Protein AF-A0A6V7L1I5-F1 (afdb_monomer_lite)

Organism: NCBI:txid1563983

Structure (mmCIF, N/CA/C/O backbone):
data_AF-A0A6V7L1I5-F1
#
_entry.id   AF-A0A6V7L1I5-F1
#
loop_
_atom_site.group_PDB
_atom_site.id
_atom_site.type_symbol
_atom_site.label_atom_id
_atom_site.label_alt_id
_atom_site.label_comp_id
_atom_site.label_asym_id
_atom_site.label_entity_id
_atom_site.label_seq_id
_atom_site.pdbx_PDB_ins_code
_atom_site.Cartn_x
_atom_site.Cartn_y
_atom_site.Cartn_z
_atom_site.occupancy
_atom_site.B_iso_or_equiv
_atom_site.auth_seq_id
_atom_site.auth_comp_id
_atom_site.auth_asym_id
_atom_site.auth_atom_id
_atom_site.pdbx_PDB_model_num
ATOM 1 N N . GLY A 1 1 ? 2.325 -17.637 -36.562 1.00 30.50 1 GLY A N 1
ATOM 2 C CA . GLY A 1 1 ? 2.238 -16.167 -36.489 1.00 30.50 1 GLY A CA 1
ATOM 3 C C . GLY A 1 1 ? 2.701 -15.715 -35.124 1.00 30.50 1 GLY A C 1
ATOM 4 O O . GLY A 1 1 ? 2.003 -15.968 -34.154 1.00 30.50 1 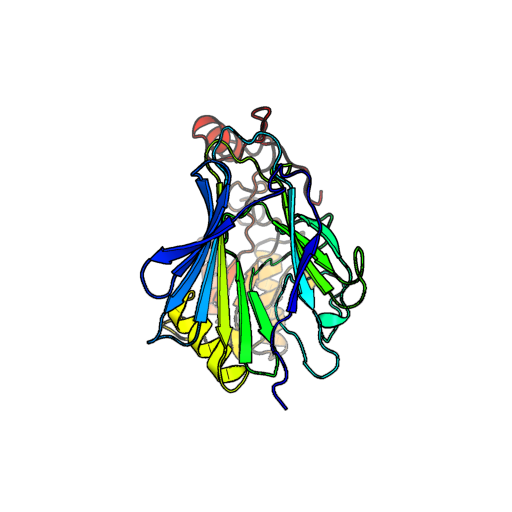GLY A O 1
ATOM 5 N N . HIS A 1 2 ? 3.893 -15.128 -35.021 1.00 31.14 2 HIS A N 1
ATOM 6 C CA . HIS A 1 2 ? 4.434 -14.663 -33.742 1.00 31.14 2 HIS A CA 1
ATOM 7 C C . HIS A 1 2 ? 3.683 -13.405 -33.295 1.00 31.14 2 HIS A C 1
ATOM 9 O O . HIS A 1 2 ? 3.976 -12.301 -33.748 1.00 31.14 2 HIS A O 1
ATOM 15 N N . SER A 1 3 ? 2.681 -13.554 -32.425 1.00 41.91 3 SER A N 1
ATOM 16 C CA . SER A 1 3 ? 2.070 -12.400 -31.770 1.00 41.91 3 SER A CA 1
ATOM 17 C C . SER A 1 3 ? 3.078 -11.836 -30.768 1.00 41.91 3 SER A C 1
ATOM 19 O O . SER A 1 3 ? 3.257 -12.394 -29.689 1.00 41.91 3 SER A O 1
ATOM 21 N N . THR A 1 4 ? 3.755 -10.741 -31.111 1.00 54.97 4 THR A N 1
ATOM 22 C CA . THR A 1 4 ? 4.681 -10.043 -30.208 1.00 54.97 4 THR A CA 1
ATOM 23 C C . THR A 1 4 ? 3.939 -9.629 -28.938 1.00 54.97 4 THR A C 1
ATOM 25 O O . THR A 1 4 ? 3.160 -8.684 -28.992 1.00 54.97 4 THR A O 1
ATOM 28 N N . LEU A 1 5 ? 4.106 -10.337 -27.817 1.00 53.81 5 LEU A N 1
ATOM 29 C CA . LEU A 1 5 ? 3.340 -10.124 -26.574 1.00 53.81 5 LEU A CA 1
ATOM 30 C C . LEU A 1 5 ? 3.492 -8.705 -26.004 1.00 53.81 5 LEU A C 1
ATOM 32 O O . LEU A 1 5 ? 2.549 -8.193 -25.408 1.00 53.81 5 LEU A O 1
ATOM 36 N N . MET A 1 6 ? 4.617 -8.046 -26.283 1.00 61.12 6 MET A N 1
ATOM 37 C CA . MET A 1 6 ? 4.940 -6.713 -25.792 1.00 61.12 6 MET A CA 1
ATOM 38 C C . MET A 1 6 ? 5.403 -5.795 -26.922 1.00 61.12 6 MET A C 1
ATOM 40 O O . MET A 1 6 ? 6.373 -6.091 -27.613 1.00 61.12 6 MET A O 1
ATOM 44 N N . ARG A 1 7 ? 4.754 -4.638 -27.064 1.00 59.94 7 ARG A N 1
ATOM 45 C CA . ARG A 1 7 ? 5.323 -3.505 -27.797 1.00 59.94 7 ARG A CA 1
ATOM 46 C C . ARG A 1 7 ? 5.617 -2.389 -26.812 1.00 59.94 7 ARG A C 1
ATOM 48 O O . ARG A 1 7 ? 4.691 -1.781 -26.276 1.00 59.94 7 ARG A O 1
ATOM 55 N N . LEU A 1 8 ? 6.905 -2.171 -26.578 1.00 57.75 8 LEU A N 1
ATOM 56 C CA . LEU A 1 8 ? 7.403 -1.069 -25.775 1.00 57.75 8 LEU A CA 1
ATOM 57 C C . LEU A 1 8 ? 7.665 0.117 -26.701 1.00 57.75 8 LEU A C 1
ATOM 59 O O . LEU A 1 8 ? 8.455 0.020 -27.638 1.00 57.75 8 LEU A O 1
ATOM 63 N N . TYR A 1 9 ? 6.960 1.217 -26.462 1.00 58.78 9 TYR A N 1
ATOM 64 C CA . TYR A 1 9 ? 7.172 2.472 -27.172 1.00 58.78 9 TYR A CA 1
ATOM 65 C C . TYR A 1 9 ? 7.818 3.482 -26.240 1.00 58.78 9 TYR A C 1
ATOM 67 O O . TYR A 1 9 ? 7.399 3.645 -25.094 1.00 58.78 9 TYR A O 1
ATOM 75 N N . TYR A 1 10 ? 8.784 4.208 -26.787 1.00 56.94 10 TYR A N 1
ATOM 76 C CA . TYR A 1 10 ? 9.405 5.353 -26.145 1.00 56.94 10 TYR A CA 1
ATOM 77 C C . TYR A 1 10 ? 8.892 6.613 -26.827 1.00 56.94 10 TYR A C 1
ATOM 79 O O . TYR A 1 10 ? 8.985 6.740 -28.048 1.00 56.94 10 TYR A O 1
ATOM 87 N N . THR A 1 11 ? 8.342 7.552 -26.063 1.00 47.44 11 THR A N 1
ATOM 88 C CA . THR A 1 11 ? 8.141 8.912 -26.578 1.00 47.44 11 THR A CA 1
ATOM 89 C C . THR A 1 11 ? 9.327 9.746 -26.134 1.00 47.44 11 THR A C 1
ATOM 91 O O . THR A 1 11 ? 9.634 9.722 -24.943 1.00 47.44 11 THR A O 1
ATOM 94 N N . ASN A 1 12 ? 9.970 10.462 -27.066 1.00 46.56 12 ASN A N 1
ATOM 95 C CA . ASN A 1 12 ? 11.056 11.406 -26.785 1.00 46.56 12 ASN A CA 1
ATOM 96 C C . ASN A 1 12 ? 10.694 12.272 -25.576 1.00 46.56 12 ASN A C 1
ATOM 98 O O . ASN A 1 12 ? 9.887 13.194 -25.674 1.00 46.56 12 ASN A O 1
ATOM 102 N N . GLY A 1 13 ? 11.275 11.949 -24.430 1.00 48.31 13 GLY A N 1
ATOM 103 C CA . GLY A 1 13 ? 11.399 12.901 -23.350 1.00 48.31 13 GLY A CA 1
ATOM 104 C C . GLY A 1 13 ? 12.574 13.826 -23.627 1.00 48.31 13 GLY A C 1
ATOM 105 O O . GLY A 1 13 ? 13.353 13.588 -24.551 1.00 48.31 13 GLY A O 1
ATOM 106 N N . SER A 1 14 ? 12.719 14.877 -22.829 1.00 47.25 14 SER A N 1
ATOM 107 C CA . SER A 1 14 ? 13.818 15.851 -22.886 1.00 47.25 14 SER A CA 1
ATOM 108 C C . SER A 1 14 ? 15.159 15.260 -22.430 1.00 47.25 14 SER A C 1
ATOM 110 O O . SER A 1 14 ? 15.933 15.898 -21.727 1.00 47.25 14 SER A O 1
ATOM 112 N N . MET A 1 15 ? 15.430 14.015 -22.806 1.00 46.03 15 MET A N 1
ATOM 113 C CA . MET A 1 15 ? 16.729 13.402 -22.663 1.00 46.03 15 MET A CA 1
ATOM 114 C C . MET A 1 15 ? 17.557 13.652 -23.921 1.00 46.03 15 MET A C 1
ATOM 116 O O . MET A 1 15 ? 17.069 13.408 -25.027 1.00 46.03 15 MET A O 1
ATOM 120 N N . PRO A 1 16 ? 18.834 14.037 -23.789 1.00 45.31 16 PRO A N 1
ATOM 121 C CA . PRO A 1 16 ? 19.744 14.192 -24.916 1.00 45.31 16 PRO A CA 1
ATOM 122 C C . PRO A 1 16 ? 20.226 12.831 -25.459 1.00 45.31 16 PRO A C 1
ATOM 124 O O . PRO A 1 16 ? 21.324 12.734 -25.989 1.00 45.31 16 PRO A O 1
ATOM 127 N N . ILE A 1 17 ? 19.422 11.761 -25.369 1.00 51.16 17 ILE A N 1
ATOM 128 C CA . ILE A 1 17 ? 19.725 10.453 -25.978 1.00 51.16 17 ILE A CA 1
ATOM 129 C C . ILE A 1 17 ? 19.265 10.481 -27.447 1.00 51.16 17 ILE A C 1
ATOM 131 O O . ILE A 1 17 ? 18.486 9.649 -27.907 1.00 51.16 17 ILE A O 1
ATOM 135 N N . ARG A 1 18 ? 19.712 11.481 -28.213 1.00 48.56 18 ARG A N 1
ATOM 136 C CA . ARG A 1 18 ? 19.727 11.370 -29.677 1.00 48.56 18 ARG A CA 1
ATOM 137 C C . ARG A 1 18 ? 21.074 10.764 -30.056 1.00 48.56 18 ARG A C 1
ATOM 139 O O . ARG A 1 18 ? 22.105 11.350 -29.756 1.00 48.56 18 ARG A O 1
ATOM 146 N N . GLY A 1 19 ? 21.054 9.596 -30.701 1.00 54.59 19 GLY A N 1
ATOM 147 C CA . GLY A 1 19 ? 22.270 8.925 -31.184 1.00 54.59 19 GLY A CA 1
ATOM 148 C C . GLY A 1 19 ? 22.878 7.880 -30.243 1.00 54.59 19 GLY A C 1
ATOM 149 O O . GLY A 1 19 ? 24.038 7.524 -30.420 1.00 54.59 19 GLY A O 1
ATOM 150 N N . GLY A 1 20 ? 22.127 7.371 -29.259 1.00 60.66 20 GLY A N 1
ATOM 151 C CA . GLY A 1 20 ? 22.603 6.263 -28.428 1.00 60.66 20 GLY A CA 1
ATOM 152 C C . GLY A 1 20 ? 22.830 4.988 -29.247 1.00 60.66 20 GLY A C 1
ATOM 153 O O . GLY A 1 20 ? 21.986 4.615 -30.063 1.00 60.66 20 GLY A O 1
ATOM 154 N N . SER A 1 21 ? 23.961 4.315 -29.034 1.00 70.38 21 SER A N 1
ATOM 155 C CA . SER A 1 21 ? 24.281 3.056 -29.706 1.00 70.38 21 SER A CA 1
ATOM 156 C C . SER A 1 21 ? 23.742 1.869 -28.907 1.00 70.38 21 SER A C 1
ATOM 158 O O . SER A 1 21 ? 23.883 1.792 -27.683 1.00 70.38 21 SER A O 1
ATOM 160 N N . HIS A 1 22 ? 23.098 0.934 -29.607 1.00 82.00 22 HIS A N 1
ATOM 161 C CA . HIS A 1 22 ? 22.734 -0.361 -29.044 1.00 82.00 22 HIS A CA 1
ATOM 162 C C . HIS A 1 22 ? 23.947 -1.289 -29.117 1.00 82.00 22 HIS A C 1
ATOM 164 O O . HIS A 1 22 ? 24.448 -1.572 -30.207 1.00 82.00 22 HIS A O 1
ATOM 170 N N . VAL A 1 23 ? 24.406 -1.778 -27.968 1.00 86.31 23 VAL A N 1
ATOM 171 C CA . VAL A 1 23 ? 25.580 -2.652 -27.866 1.00 86.31 23 VAL A CA 1
ATOM 172 C C . VAL A 1 23 ? 25.289 -3.853 -26.976 1.00 86.31 23 VAL A C 1
ATOM 174 O O . VAL A 1 23 ? 24.539 -3.767 -26.004 1.00 86.31 23 VAL A O 1
ATOM 177 N N . LYS A 1 24 ? 25.928 -4.984 -27.276 1.00 87.88 24 LYS A N 1
ATOM 178 C CA . LYS A 1 24 ? 25.974 -6.128 -26.364 1.00 87.88 24 LYS A CA 1
ATOM 179 C C . LYS A 1 24 ? 27.058 -5.859 -25.321 1.00 87.88 24 LYS A C 1
ATOM 181 O O . LYS A 1 24 ? 28.240 -5.960 -25.630 1.00 87.88 24 LYS A O 1
ATOM 186 N N . CYS A 1 25 ? 26.659 -5.467 -24.117 1.00 86.69 25 CYS A N 1
ATOM 187 C CA . CYS A 1 25 ? 27.584 -5.026 -23.066 1.00 86.69 25 CYS A CA 1
ATOM 188 C C . CYS A 1 25 ? 28.052 -6.161 -22.142 1.00 86.69 25 CYS A C 1
ATOM 190 O O . CYS A 1 25 ? 29.101 -6.035 -21.520 1.00 86.69 25 CYS A O 1
ATOM 192 N N . ALA A 1 26 ? 27.304 -7.265 -22.061 1.00 88.75 26 ALA A N 1
ATOM 193 C CA . ALA A 1 26 ? 27.671 -8.471 -21.317 1.00 88.75 26 ALA A CA 1
ATOM 194 C C . ALA A 1 26 ? 26.909 -9.698 -21.875 1.00 88.75 26 ALA A C 1
ATOM 196 O O . ALA A 1 26 ? 26.007 -9.535 -22.710 1.00 88.75 26 ALA A O 1
ATOM 197 N N . PRO A 1 27 ? 27.235 -10.939 -21.458 1.00 88.88 27 PRO A N 1
ATOM 198 C CA . PRO A 1 27 ? 26.410 -12.107 -21.764 1.00 88.88 27 PRO A CA 1
ATOM 199 C C . PRO A 1 27 ? 24.941 -11.866 -21.396 1.00 88.88 27 PRO A C 1
ATOM 201 O O . PRO A 1 27 ? 24.637 -11.291 -20.351 1.00 88.88 27 PRO A O 1
ATOM 204 N N . TYR A 1 28 ? 24.044 -12.240 -22.312 1.00 89.44 28 TYR A N 1
ATOM 205 C CA . TYR A 1 28 ? 22.590 -12.051 -22.203 1.00 89.44 28 TYR A CA 1
ATOM 206 C C . TYR A 1 28 ? 22.123 -10.624 -21.860 1.00 89.44 28 TYR A C 1
ATOM 208 O O . TYR A 1 28 ? 21.010 -10.422 -21.378 1.00 89.44 28 TYR A O 1
ATOM 216 N N . THR A 1 29 ? 22.971 -9.622 -22.113 1.00 91.50 29 THR A N 1
ATOM 217 C CA . THR A 1 29 ? 22.712 -8.238 -21.718 1.00 91.50 29 THR A CA 1
ATOM 218 C C . THR A 1 29 ? 22.925 -7.286 -22.887 1.00 91.50 29 THR A C 1
ATOM 220 O O . THR A 1 29 ? 24.008 -7.220 -23.479 1.00 91.50 29 THR A O 1
ATOM 223 N N . SER A 1 30 ? 21.890 -6.506 -23.179 1.00 88.81 30 SER A N 1
ATOM 224 C CA . SER A 1 30 ? 21.914 -5.426 -24.161 1.00 88.81 30 SER A CA 1
ATOM 225 C C . SER A 1 30 ? 21.900 -4.077 -23.459 1.00 88.81 30 SER A C 1
ATOM 227 O O . SER A 1 30 ? 21.118 -3.860 -22.535 1.00 88.81 30 SER A O 1
ATOM 229 N N . CYS A 1 31 ? 22.733 -3.150 -23.918 1.00 86.62 31 CYS A N 1
ATOM 230 C CA . CYS A 1 31 ? 22.801 -1.797 -23.390 1.00 86.62 31 CYS A CA 1
ATOM 231 C C . CYS A 1 31 ? 22.486 -0.761 -24.469 1.00 86.62 31 CYS A C 1
ATOM 233 O O . CYS A 1 31 ? 22.877 -0.910 -25.627 1.00 86.62 31 CYS A O 1
ATOM 235 N N . ILE A 1 32 ? 21.821 0.319 -24.063 1.00 84.75 32 ILE A N 1
ATOM 236 C CA . ILE A 1 32 ? 21.734 1.557 -24.842 1.00 84.75 32 ILE A CA 1
ATOM 237 C C . ILE A 1 32 ? 22.674 2.557 -24.181 1.00 84.75 32 ILE A C 1
ATOM 239 O O . ILE A 1 32 ? 22.477 2.921 -23.016 1.00 84.75 32 ILE A O 1
ATOM 243 N N . VAL A 1 33 ? 23.702 2.962 -24.924 1.00 78.88 33 VAL A N 1
ATOM 244 C CA . VAL A 1 33 ? 24.832 3.740 -24.406 1.00 78.88 33 VAL A CA 1
ATOM 245 C C . VAL A 1 33 ? 24.891 5.099 -25.084 1.00 78.88 33 VAL A C 1
ATOM 247 O O . VAL A 1 33 ? 24.668 5.225 -26.286 1.00 78.88 33 VAL A O 1
ATOM 250 N N . THR A 1 34 ? 25.190 6.145 -24.322 1.00 75.06 34 THR A N 1
ATOM 251 C CA . THR A 1 34 ? 25.495 7.482 -24.855 1.00 75.06 34 THR A CA 1
ATOM 252 C C . THR A 1 34 ? 26.608 8.080 -24.006 1.00 75.06 34 THR A C 1
ATOM 254 O O . THR A 1 34 ? 26.567 7.956 -22.788 1.00 75.06 34 THR A O 1
ATOM 257 N N . ASN A 1 35 ? 27.637 8.663 -24.630 1.00 70.69 35 ASN A N 1
ATOM 258 C CA . ASN A 1 35 ? 28.799 9.240 -23.934 1.00 70.69 35 ASN A CA 1
ATOM 259 C C . ASN A 1 35 ? 29.420 8.305 -22.869 1.00 70.69 35 ASN A C 1
ATOM 261 O O . ASN A 1 35 ? 29.723 8.738 -21.763 1.00 70.69 35 ASN A O 1
ATOM 265 N N . HIS A 1 36 ? 29.570 7.011 -23.187 1.00 70.69 36 HIS A N 1
ATOM 266 C CA . HIS A 1 36 ? 30.073 5.961 -22.279 1.00 70.69 36 HIS A CA 1
ATOM 267 C C . HIS A 1 36 ? 29.207 5.661 -21.039 1.00 70.69 36 HIS A C 1
ATOM 269 O O . HIS A 1 36 ? 29.630 4.913 -20.160 1.00 70.69 36 HIS A O 1
ATOM 275 N N . ILE A 1 37 ? 27.976 6.177 -20.978 1.00 73.38 37 ILE A N 1
ATOM 276 C CA . ILE A 1 37 ? 27.021 5.912 -19.899 1.00 73.38 37 ILE A CA 1
ATOM 277 C C . ILE A 1 37 ? 25.969 4.912 -20.386 1.00 73.38 37 ILE A C 1
ATOM 279 O O . ILE A 1 37 ? 25.277 5.138 -21.383 1.00 73.38 37 ILE A O 1
ATOM 283 N N . ASN A 1 38 ? 25.816 3.805 -19.653 1.00 78.31 38 ASN A N 1
ATOM 284 C CA . ASN A 1 38 ? 24.780 2.801 -19.898 1.00 78.31 38 ASN A CA 1
ATOM 285 C C . ASN A 1 38 ? 23.433 3.300 -19.360 1.00 78.31 38 ASN A C 1
ATOM 287 O O . ASN A 1 38 ? 23.042 2.974 -18.240 1.00 78.31 38 ASN A O 1
ATOM 291 N N . HIS A 1 39 ? 22.717 4.091 -20.155 1.00 80.81 39 HIS A N 1
ATOM 292 C CA . HIS A 1 39 ? 21.419 4.647 -19.765 1.00 80.81 39 HIS A CA 1
ATOM 293 C C . HIS A 1 39 ? 20.333 3.587 -19.626 1.00 80.81 39 HIS A C 1
ATOM 295 O O . HIS A 1 39 ? 19.401 3.746 -18.840 1.00 80.81 39 HIS A O 1
ATOM 301 N N . THR A 1 40 ? 20.422 2.520 -20.417 1.00 87.06 40 THR A N 1
ATOM 302 C CA . THR A 1 40 ? 19.487 1.394 -20.359 1.00 87.06 40 THR A CA 1
ATOM 303 C C . THR A 1 40 ? 20.264 0.104 -20.397 1.00 87.06 40 THR A C 1
ATOM 305 O O . THR A 1 40 ? 21.109 -0.065 -21.271 1.00 87.06 40 THR A O 1
ATOM 308 N N . VAL A 1 41 ? 19.951 -0.797 -19.479 1.00 89.94 41 VAL A N 1
ATOM 309 C CA . VAL A 1 41 ? 20.503 -2.146 -19.416 1.00 89.94 41 VAL A CA 1
ATOM 310 C C . VAL A 1 41 ? 19.327 -3.110 -19.438 1.00 89.94 41 VAL A C 1
ATOM 312 O O . VAL A 1 41 ? 18.468 -3.049 -18.566 1.00 89.94 41 VAL A O 1
ATOM 315 N N . ILE A 1 42 ? 19.261 -3.965 -20.451 1.00 91.31 42 ILE A N 1
ATOM 316 C CA . ILE A 1 42 ? 18.265 -5.027 -20.572 1.00 91.31 42 ILE A CA 1
ATOM 317 C C . ILE A 1 42 ? 19.003 -6.337 -20.360 1.00 91.31 42 ILE A C 1
ATOM 319 O O . ILE A 1 42 ? 19.870 -6.689 -21.156 1.00 91.31 42 ILE A O 1
ATOM 323 N N . HIS A 1 43 ? 18.660 -7.039 -19.291 1.00 92.56 43 HIS A N 1
ATOM 324 C CA . HIS A 1 43 ? 19.215 -8.339 -18.961 1.00 92.56 43 HIS A CA 1
ATOM 325 C C . HIS A 1 43 ? 18.147 -9.415 -19.133 1.00 92.56 43 HIS A C 1
ATOM 327 O O . HIS A 1 43 ? 17.029 -9.278 -18.628 1.00 92.56 43 HIS A O 1
ATOM 333 N N . VAL A 1 44 ? 18.504 -10.477 -19.847 1.00 90.31 44 VAL A N 1
ATOM 334 C CA . VAL A 1 44 ? 17.693 -11.682 -20.007 1.00 90.31 44 VAL A CA 1
ATOM 335 C C . VAL A 1 44 ? 18.394 -12.794 -19.244 1.00 90.31 44 VAL A C 1
ATOM 337 O O . VAL A 1 44 ? 19.536 -13.116 -19.549 1.00 90.31 44 VAL A O 1
ATOM 340 N N . ASP A 1 45 ? 17.732 -13.374 -18.255 1.00 84.06 45 ASP A N 1
ATOM 341 C CA . ASP A 1 45 ? 18.271 -14.540 -17.562 1.00 84.06 45 ASP A CA 1
ATOM 342 C C . ASP A 1 45 ? 17.787 -15.800 -18.302 1.00 84.06 45 ASP A C 1
ATOM 344 O O . ASP A 1 45 ? 16.578 -16.015 -18.379 1.00 84.06 45 ASP A O 1
ATOM 348 N N . PRO A 1 46 ? 18.678 -16.618 -18.895 1.00 83.12 46 PRO A N 1
ATOM 349 C CA . PRO A 1 46 ? 18.267 -17.786 -19.675 1.00 83.12 46 PRO A CA 1
ATOM 350 C C . PRO A 1 46 ? 17.614 -18.886 -18.826 1.00 83.12 46 PRO A C 1
ATOM 352 O O . PRO A 1 46 ? 16.963 -19.765 -19.384 1.00 83.12 46 PRO A O 1
ATOM 355 N N . GLU A 1 47 ? 17.778 -18.855 -17.502 1.00 85.50 47 GLU A N 1
ATOM 356 C CA . GLU A 1 47 ? 17.195 -19.835 -16.580 1.00 85.50 47 GLU A CA 1
ATOM 357 C C . GLU A 1 47 ? 15.896 -19.336 -15.938 1.00 85.50 47 GLU A C 1
ATOM 359 O O . GLU A 1 47 ? 15.290 -20.039 -15.123 1.00 85.50 47 GLU A O 1
ATOM 364 N N . ARG A 1 48 ? 15.456 -18.113 -16.263 1.00 84.81 48 ARG A N 1
ATOM 365 C CA . ARG A 1 48 ? 14.279 -17.500 -15.642 1.00 84.81 48 ARG A CA 1
ATOM 366 C C . ARG A 1 48 ? 13.323 -16.923 -16.674 1.00 84.81 48 ARG A C 1
ATOM 368 O O . ARG A 1 48 ? 13.705 -16.343 -17.679 1.00 84.81 48 ARG A O 1
ATOM 375 N N . GLU A 1 49 ? 12.041 -16.993 -16.346 1.00 89.50 49 GLU A N 1
ATOM 376 C CA . GLU A 1 49 ? 10.940 -16.556 -17.212 1.00 89.50 49 GLU A CA 1
ATOM 377 C C . GLU A 1 49 ? 10.683 -15.035 -17.143 1.00 89.50 49 GLU A C 1
ATOM 379 O O . GLU A 1 49 ? 9.537 -14.580 -17.202 1.00 89.50 49 GLU A O 1
ATOM 384 N N . TYR A 1 50 ? 11.727 -14.218 -16.953 1.00 92.56 50 TYR A N 1
ATOM 385 C CA . TYR A 1 50 ? 11.606 -12.759 -16.929 1.00 92.56 50 TYR A CA 1
ATOM 386 C C . TYR A 1 50 ? 12.836 -12.038 -17.476 1.00 92.56 50 TYR A C 1
ATOM 388 O O . TYR A 1 50 ? 13.955 -12.547 -17.471 1.00 92.56 50 TYR A O 1
ATOM 396 N N . ILE A 1 51 ? 12.612 -10.795 -17.894 1.00 93.38 51 ILE A N 1
ATOM 397 C CA . ILE A 1 51 ? 13.658 -9.840 -18.249 1.00 93.38 51 ILE A CA 1
ATOM 398 C C . ILE A 1 51 ? 13.695 -8.707 -17.227 1.00 93.38 51 ILE A C 1
ATOM 400 O O . ILE A 1 51 ? 12.655 -8.285 -16.711 1.00 93.38 51 ILE A O 1
ATOM 404 N N . THR A 1 52 ? 14.888 -8.178 -16.974 1.00 94.25 52 THR A N 1
ATOM 405 C CA . THR A 1 52 ? 15.064 -6.941 -16.210 1.00 94.25 52 THR A CA 1
ATOM 406 C C . THR A 1 52 ? 15.461 -5.826 -17.160 1.00 94.25 52 THR A C 1
ATOM 408 O O . THR A 1 52 ? 16.426 -5.963 -17.909 1.00 94.25 52 THR A O 1
ATOM 411 N N . MET A 1 53 ? 14.749 -4.705 -17.114 1.00 92.56 53 MET A N 1
ATOM 412 C CA . MET A 1 53 ? 15.157 -3.472 -17.780 1.00 92.56 53 MET A CA 1
ATOM 413 C C . MET A 1 53 ? 15.471 -2.423 -16.722 1.00 92.56 53 MET A C 1
ATOM 415 O O . MET A 1 53 ? 14.586 -1.985 -15.997 1.00 92.56 53 MET A O 1
ATOM 419 N N . THR A 1 54 ? 16.719 -1.985 -16.667 1.00 92.94 54 THR A N 1
ATOM 420 C CA . THR A 1 54 ? 17.190 -0.969 -15.732 1.00 92.94 54 THR A CA 1
ATOM 421 C C . THR A 1 54 ? 17.512 0.313 -16.482 1.00 92.94 54 THR A C 1
ATOM 423 O O . THR A 1 54 ? 18.258 0.312 -17.462 1.00 92.94 54 THR A O 1
ATOM 426 N N . ARG A 1 55 ? 16.953 1.422 -16.010 1.00 89.94 55 ARG A N 1
ATOM 427 C CA . ARG A 1 55 ? 17.238 2.780 -16.459 1.00 89.94 55 ARG A CA 1
ATOM 428 C C . ARG A 1 55 ? 18.156 3.453 -15.453 1.00 89.94 55 ARG A C 1
ATOM 430 O O . ARG A 1 55 ? 17.817 3.499 -14.273 1.00 89.94 55 ARG A O 1
ATOM 437 N N . LYS A 1 56 ? 19.283 3.988 -15.920 1.00 89.06 56 LYS A N 1
ATOM 438 C CA . LYS A 1 56 ? 20.273 4.662 -15.072 1.00 89.06 56 LYS A CA 1
ATOM 439 C C . LYS A 1 56 ? 20.381 6.136 -15.420 1.00 89.06 56 LYS A C 1
ATOM 441 O O . LYS A 1 56 ? 20.606 6.507 -16.577 1.00 89.06 56 LYS A O 1
ATOM 446 N N . PHE A 1 57 ? 20.272 6.962 -14.389 1.00 86.44 57 PHE A N 1
ATOM 447 C CA . PHE A 1 57 ? 20.329 8.408 -14.491 1.00 86.44 57 PHE A CA 1
ATOM 448 C C . PHE A 1 57 ? 21.339 8.987 -13.503 1.00 86.44 57 PHE A C 1
ATOM 450 O O . PHE A 1 57 ? 20.990 9.223 -12.345 1.00 86.44 57 PHE A O 1
ATOM 457 N N . PRO A 1 58 ? 22.574 9.240 -13.963 1.00 84.06 58 PRO A N 1
ATOM 458 C CA . PRO A 1 58 ? 23.549 10.024 -13.224 1.00 84.06 58 PRO A CA 1
ATOM 459 C C . PRO A 1 58 ? 22.982 11.322 -12.643 1.00 84.06 58 PRO A C 1
ATOM 461 O O . PRO A 1 58 ? 22.191 12.010 -13.295 1.00 84.06 58 PRO A O 1
ATOM 464 N N . ALA A 1 59 ? 23.456 11.692 -11.457 1.00 82.94 59 ALA A N 1
ATOM 465 C CA . ALA A 1 59 ? 23.072 12.895 -10.725 1.00 82.94 59 ALA A CA 1
ATOM 466 C C . ALA A 1 59 ? 23.217 14.179 -11.553 1.00 82.94 59 ALA A C 1
ATOM 468 O O . ALA A 1 59 ? 22.406 15.087 -11.420 1.00 82.94 59 ALA A O 1
ATOM 469 N N . VAL A 1 60 ? 24.209 14.225 -12.448 1.00 77.81 60 VAL A N 1
ATOM 470 C CA . VAL A 1 60 ? 24.480 15.364 -13.342 1.00 77.81 60 VAL A CA 1
ATOM 471 C C . VAL A 1 60 ? 23.336 15.667 -14.321 1.00 77.81 60 VAL A C 1
ATOM 473 O O . VAL A 1 60 ? 23.281 16.758 -14.888 1.00 77.81 60 VAL A O 1
ATOM 476 N N . MET A 1 61 ? 22.410 14.727 -14.540 1.00 74.75 61 MET A N 1
ATOM 477 C CA . MET A 1 61 ? 21.209 14.966 -15.338 1.00 74.75 61 MET A CA 1
ATOM 478 C C . MET A 1 61 ? 20.107 15.584 -14.474 1.00 74.75 61 MET A C 1
ATOM 480 O O . MET A 1 61 ? 19.274 14.887 -13.892 1.00 74.75 61 MET A O 1
ATOM 484 N N . ASN A 1 62 ? 20.092 16.917 -14.443 1.00 66.31 62 ASN A N 1
ATOM 485 C CA . ASN A 1 62 ? 19.139 17.711 -13.659 1.00 66.31 62 ASN A CA 1
ATOM 486 C C . ASN A 1 62 ? 17.697 17.663 -14.195 1.00 66.31 62 ASN A C 1
ATOM 488 O O . ASN A 1 62 ? 16.763 17.948 -13.453 1.00 66.31 62 ASN A O 1
ATOM 492 N N . GLN A 1 63 ? 17.494 17.301 -15.465 1.00 70.50 63 GLN A N 1
ATOM 493 C CA . GLN A 1 63 ? 16.168 17.117 -16.056 1.00 70.50 63 GLN A CA 1
ATOM 494 C C . GLN A 1 63 ? 16.065 15.721 -16.656 1.00 70.50 63 GLN A C 1
ATOM 496 O O . GLN A 1 63 ? 16.705 15.406 -17.659 1.00 70.50 63 GLN A O 1
ATOM 501 N N . ILE A 1 64 ? 15.243 14.880 -16.035 1.00 78.12 64 ILE A N 1
ATOM 502 C CA . ILE A 1 64 ? 14.947 13.537 -16.520 1.00 78.12 64 ILE A CA 1
ATOM 503 C C . ILE A 1 64 ? 13.445 13.445 -16.655 1.00 78.12 64 ILE A C 1
ATOM 505 O O . ILE A 1 64 ? 12.727 13.539 -15.667 1.00 78.12 64 ILE A O 1
ATOM 509 N N . LYS A 1 65 ? 12.993 13.236 -17.886 1.00 84.94 65 LYS A N 1
ATOM 510 C CA . LYS A 1 65 ? 11.626 12.837 -18.173 1.00 84.94 65 LYS A CA 1
ATOM 511 C C . LYS A 1 65 ? 11.687 11.721 -19.189 1.00 84.94 65 LYS A C 1
ATOM 513 O O . LYS A 1 65 ? 12.080 11.964 -20.323 1.00 84.94 65 LYS A O 1
ATOM 518 N N . ILE A 1 66 ? 11.341 10.505 -18.795 1.00 86.81 66 ILE A N 1
ATOM 519 C CA . ILE A 1 66 ? 11.225 9.366 -19.715 1.00 86.81 66 ILE A CA 1
ATOM 520 C C . ILE A 1 66 ? 9.824 8.817 -19.640 1.00 86.81 66 ILE A C 1
ATOM 522 O O . ILE A 1 66 ? 9.187 8.875 -18.596 1.00 86.81 66 ILE A O 1
ATOM 526 N N . ARG A 1 67 ? 9.354 8.281 -20.762 1.00 90.62 67 ARG A N 1
ATOM 527 C CA . ARG A 1 67 ? 8.082 7.592 -20.844 1.00 90.62 67 ARG A CA 1
ATOM 528 C C . ARG A 1 67 ? 8.271 6.216 -21.472 1.00 90.62 67 ARG A C 1
ATOM 530 O O . ARG A 1 67 ? 8.663 6.122 -22.636 1.00 90.62 67 ARG A O 1
ATOM 537 N N . ASP A 1 68 ? 7.927 5.190 -20.705 1.00 91.31 68 ASP A N 1
ATOM 538 C CA . ASP A 1 68 ? 7.922 3.787 -21.109 1.00 91.31 68 ASP A CA 1
ATOM 539 C C . ASP A 1 68 ? 6.472 3.322 -21.280 1.00 91.31 68 ASP A C 1
ATOM 541 O O . ASP A 1 68 ? 5.735 3.230 -20.301 1.00 91.31 68 ASP A O 1
ATOM 545 N N . CYS A 1 69 ? 6.040 3.075 -22.522 1.00 92.56 69 CYS A N 1
ATOM 546 C CA . CYS A 1 69 ? 4.647 2.757 -22.847 1.00 92.56 69 CYS A CA 1
ATOM 547 C C . CYS A 1 69 ? 4.451 1.316 -23.317 1.00 92.56 69 CYS A C 1
ATOM 549 O O . CYS A 1 69 ? 5.085 0.874 -24.274 1.00 92.56 69 CYS A O 1
ATOM 551 N N . PHE A 1 70 ? 3.470 0.639 -22.730 1.00 92.62 70 PHE A N 1
ATOM 552 C CA . PHE A 1 70 ? 3.043 -0.719 -23.039 1.00 92.62 70 PHE A CA 1
ATOM 553 C C . PHE A 1 70 ? 1.669 -0.696 -23.708 1.00 92.62 70 PHE A C 1
ATOM 555 O O . PHE A 1 70 ? 0.728 -0.074 -23.212 1.00 92.62 70 PHE A O 1
ATOM 562 N N . GLU A 1 71 ? 1.551 -1.367 -24.852 1.00 92.50 71 GLU A N 1
ATOM 563 C CA . GLU A 1 71 ? 0.286 -1.474 -25.585 1.00 92.50 71 GLU A CA 1
ATOM 564 C C . GLU A 1 71 ? -0.741 -2.330 -24.823 1.00 92.50 71 GLU A C 1
ATOM 566 O O . GLU A 1 71 ? -0.516 -3.507 -24.527 1.00 92.50 71 GLU A O 1
ATOM 571 N N . LEU A 1 72 ? -1.916 -1.757 -24.571 1.00 91.19 72 LEU A N 1
ATOM 572 C CA . LEU A 1 72 ? -3.068 -2.424 -23.976 1.00 91.19 72 LEU A CA 1
ATOM 573 C C . LEU A 1 72 ? -3.834 -3.191 -25.056 1.00 91.19 72 LEU A C 1
ATOM 575 O O . LEU A 1 72 ? -4.878 -2.759 -25.548 1.00 91.19 72 LEU A O 1
ATOM 579 N N . LYS A 1 73 ? -3.294 -4.349 -25.442 1.00 84.38 73 LYS A N 1
ATOM 580 C CA . LYS A 1 73 ? -3.868 -5.176 -26.509 1.00 84.38 73 LYS A CA 1
ATOM 581 C C . LYS A 1 73 ? -5.343 -5.518 -26.287 1.00 84.38 73 LYS A C 1
ATOM 583 O O . LYS A 1 73 ? -5.767 -5.860 -25.181 1.00 84.38 73 LYS A O 1
ATOM 588 N N . TYR A 1 74 ? -6.113 -5.501 -27.376 1.00 73.50 74 TYR A N 1
ATOM 589 C CA . TYR A 1 74 ? -7.555 -5.755 -27.352 1.00 73.50 74 TYR A CA 1
ATOM 590 C C . TYR A 1 74 ? -7.904 -7.159 -26.833 1.00 73.50 74 TYR A C 1
ATOM 592 O O . TYR A 1 74 ? -8.806 -7.311 -26.010 1.00 73.50 74 TYR A O 1
ATOM 600 N N . ASP A 1 75 ? -7.133 -8.158 -27.251 1.00 86.94 75 ASP A N 1
ATOM 601 C CA . ASP A 1 75 ? -7.319 -9.588 -26.986 1.00 86.94 75 ASP A CA 1
ATOM 602 C C . ASP A 1 75 ? -6.669 -10.074 -25.674 1.00 86.94 75 ASP A C 1
ATOM 604 O O . ASP A 1 75 ? -6.604 -11.274 -25.405 1.00 86.94 75 ASP A O 1
ATOM 608 N N . THR A 1 76 ? -6.211 -9.144 -24.832 1.00 89.88 76 THR A N 1
ATOM 609 C CA . THR A 1 76 ? -5.627 -9.420 -23.517 1.00 89.88 76 THR A CA 1
ATOM 610 C C . THR A 1 76 ? -6.405 -8.663 -22.437 1.00 89.88 76 THR A C 1
ATOM 612 O O . THR A 1 76 ? -6.749 -7.490 -22.610 1.00 89.88 76 THR A O 1
ATOM 615 N N . GLN A 1 77 ? -6.703 -9.309 -21.308 1.00 93.31 77 GLN A N 1
ATOM 616 C CA . GLN A 1 77 ? -7.219 -8.618 -20.120 1.00 93.31 77 GLN A CA 1
ATOM 617 C C . GLN A 1 77 ? -6.058 -8.201 -19.225 1.00 93.31 77 GLN A C 1
ATOM 619 O O . GLN A 1 77 ? -5.057 -8.909 -19.156 1.00 93.31 77 GLN A O 1
ATOM 624 N N . TRP A 1 78 ? -6.200 -7.053 -18.568 1.00 94.38 78 TRP A N 1
ATOM 625 C CA . TRP A 1 78 ? -5.200 -6.499 -17.659 1.00 94.38 78 TRP A CA 1
ATOM 626 C C . TRP A 1 78 ? -5.782 -6.402 -16.246 1.00 94.38 78 TRP A C 1
ATOM 628 O O . TRP A 1 78 ? -6.969 -6.094 -16.085 1.00 94.38 78 TRP A O 1
ATOM 638 N N . MET A 1 79 ? -4.937 -6.649 -15.248 1.00 93.62 79 MET A N 1
ATOM 639 C CA . MET A 1 79 ? -5.224 -6.608 -13.812 1.00 93.62 79 MET A CA 1
ATOM 640 C C . MET A 1 79 ? -4.050 -5.963 -13.058 1.00 93.62 79 MET A C 1
ATOM 642 O O . MET A 1 79 ? -2.942 -5.897 -13.590 1.00 93.62 79 MET A O 1
ATOM 646 N N . GLY A 1 80 ? -4.285 -5.487 -11.833 1.00 93.06 80 GLY A N 1
ATOM 647 C CA . GLY A 1 80 ? -3.291 -4.757 -11.036 1.00 93.06 80 GLY A CA 1
ATOM 648 C C . GLY A 1 80 ? -3.439 -3.238 -11.140 1.00 93.06 80 GLY A C 1
ATOM 649 O O . GLY A 1 80 ? -4.549 -2.732 -11.317 1.00 93.06 80 GLY A O 1
ATOM 650 N N . GLY A 1 81 ? -2.325 -2.519 -11.034 1.00 92.75 81 GLY A N 1
ATOM 651 C CA . GLY A 1 81 ? -2.317 -1.061 -10.953 1.00 92.75 81 GLY A CA 1
ATOM 652 C C . GLY A 1 81 ? -2.843 -0.521 -9.615 1.00 92.75 81 GLY A C 1
ATOM 653 O O . GLY A 1 81 ? -2.981 -1.275 -8.647 1.00 92.75 81 GLY A O 1
ATOM 654 N N . PRO A 1 82 ? -3.117 0.793 -9.536 1.00 93.25 82 PRO A N 1
ATOM 655 C CA . PRO A 1 82 ? -3.526 1.426 -8.299 1.00 93.25 82 PRO A CA 1
ATOM 656 C C . PRO A 1 82 ? -5.019 1.199 -8.070 1.00 93.25 82 PRO A C 1
ATOM 658 O O . PRO A 1 82 ? -5.817 1.172 -9.013 1.00 93.25 82 PRO A O 1
ATOM 661 N N . ALA A 1 83 ? -5.402 1.083 -6.806 1.00 91.12 83 ALA A N 1
ATOM 662 C CA . ALA A 1 83 ? -6.795 1.061 -6.410 1.00 91.12 83 ALA A CA 1
ATOM 663 C C . ALA A 1 83 ? -7.331 2.496 -6.367 1.00 91.12 83 ALA A C 1
ATOM 665 O O . ALA A 1 83 ? -6.793 3.355 -5.662 1.00 91.12 83 ALA A O 1
ATOM 666 N N . THR A 1 84 ? -8.388 2.746 -7.137 1.00 89.25 84 THR A N 1
ATOM 667 C CA . THR A 1 84 ? -8.989 4.073 -7.320 1.00 89.25 84 THR A CA 1
ATOM 668 C C . THR A 1 84 ? -10.386 4.149 -6.708 1.00 89.25 84 THR A C 1
ATOM 670 O O . THR A 1 84 ? -11.065 3.131 -6.578 1.00 89.25 84 THR A O 1
ATOM 673 N N . ARG A 1 85 ? -10.854 5.358 -6.361 1.00 87.44 85 ARG A N 1
ATOM 674 C CA . ARG A 1 85 ? -12.231 5.572 -5.860 1.00 87.44 85 ARG A CA 1
ATOM 675 C C . ARG A 1 85 ? -13.301 5.044 -6.820 1.00 87.44 85 ARG A C 1
ATOM 677 O O . ARG A 1 85 ? -14.287 4.463 -6.376 1.00 87.44 85 ARG A O 1
ATOM 684 N N . HIS A 1 86 ? -13.105 5.238 -8.123 1.00 88.06 86 HIS A N 1
ATOM 685 C CA . HIS A 1 86 ? -13.994 4.740 -9.173 1.00 88.06 86 HIS A CA 1
ATOM 686 C C . HIS A 1 86 ? -13.244 3.741 -10.051 1.00 88.06 86 HIS A C 1
ATOM 688 O O . HIS A 1 86 ? -12.777 4.067 -11.142 1.00 88.06 86 HIS A O 1
ATOM 694 N N . GLN A 1 87 ? -13.114 2.513 -9.547 1.00 88.69 87 GLN A N 1
ATOM 695 C CA . GLN A 1 87 ? -12.371 1.467 -10.236 1.00 88.69 87 GLN A CA 1
ATOM 696 C C . GLN A 1 87 ? -13.102 0.992 -11.498 1.00 88.69 87 GLN A C 1
ATOM 698 O O . GLN A 1 87 ? -14.220 0.480 -11.434 1.00 88.69 87 GLN A O 1
ATOM 703 N N . VAL A 1 88 ? -12.434 1.101 -12.647 1.00 90.62 88 VAL A N 1
ATOM 704 C CA . VAL A 1 88 ? -12.937 0.599 -13.931 1.00 90.62 88 VAL A CA 1
ATOM 705 C C . VAL A 1 88 ? -12.377 -0.797 -14.203 1.00 90.62 88 VAL A C 1
ATOM 707 O O . VAL A 1 88 ? -11.168 -1.024 -14.116 1.00 90.62 88 VAL A O 1
ATOM 710 N N . TRP A 1 89 ? -13.255 -1.728 -14.585 1.00 88.81 89 TRP A N 1
ATOM 711 C CA . TRP A 1 89 ? -12.887 -3.095 -14.956 1.00 88.81 89 TRP A CA 1
ATOM 712 C C . TRP A 1 89 ? -13.297 -3.429 -16.402 1.00 88.81 89 TRP A C 1
ATOM 714 O O . TRP A 1 89 ? -14.403 -3.086 -16.833 1.00 88.81 89 TRP A O 1
ATOM 724 N N . PRO A 1 90 ? -12.440 -4.122 -17.181 1.00 89.81 90 PRO A N 1
ATOM 725 C CA . PRO A 1 90 ? -11.030 -4.431 -16.900 1.00 89.81 90 PRO A CA 1
ATOM 726 C C . PRO A 1 90 ? -10.158 -3.163 -16.859 1.00 89.81 90 PRO A C 1
ATOM 728 O O . PRO A 1 90 ? -10.469 -2.189 -17.547 1.00 89.81 90 PRO A O 1
ATOM 731 N N . ILE A 1 91 ? -9.033 -3.192 -16.129 1.00 93.00 91 ILE A N 1
ATOM 732 C CA . ILE A 1 91 ? -8.224 -1.978 -15.875 1.00 93.00 91 ILE A CA 1
ATOM 733 C C . ILE A 1 91 ? -7.650 -1.352 -17.147 1.00 93.00 91 ILE A C 1
ATOM 735 O O . ILE A 1 91 ? -7.277 -0.187 -17.142 1.00 93.00 91 ILE A O 1
ATOM 739 N N . LYS A 1 92 ? -7.595 -2.092 -18.264 1.00 92.31 92 LYS A N 1
ATOM 740 C CA . LYS A 1 92 ? -7.186 -1.548 -19.569 1.00 92.31 92 LYS A CA 1
ATOM 741 C C . LYS A 1 92 ? -8.090 -0.414 -20.070 1.00 92.31 92 LYS A C 1
ATOM 743 O O . LYS A 1 92 ? -7.709 0.295 -20.992 1.00 92.31 92 LYS A O 1
ATOM 748 N N . LYS A 1 93 ? -9.288 -0.261 -19.495 1.00 92.94 93 LYS A N 1
ATOM 749 C CA . LYS A 1 93 ? -10.217 0.844 -19.771 1.00 92.94 93 LYS A CA 1
ATOM 750 C C . LYS A 1 93 ? -9.997 2.057 -18.863 1.00 92.94 93 LYS A C 1
ATOM 752 O O . LYS A 1 93 ? -10.613 3.088 -19.104 1.00 92.94 93 LYS A O 1
ATOM 757 N N . SER A 1 94 ? -9.166 1.946 -17.825 1.00 92.88 94 SER A N 1
ATOM 758 C CA . SER A 1 94 ? -8.894 3.063 -16.919 1.00 92.88 94 SER A CA 1
ATOM 759 C C . SER A 1 94 ? -8.224 4.218 -17.659 1.00 92.88 94 SER A C 1
ATOM 761 O O . SER A 1 94 ? -7.557 4.017 -18.679 1.00 92.88 94 SER A O 1
ATOM 763 N N . TYR A 1 95 ? -8.390 5.418 -17.122 1.00 94.00 95 TYR A N 1
ATOM 764 C CA . TYR A 1 95 ? -7.802 6.639 -17.644 1.00 94.00 95 TYR A CA 1
ATOM 765 C C . TYR A 1 95 ? -6.923 7.271 -16.568 1.00 94.00 95 TYR A C 1
ATOM 767 O O . TYR A 1 95 ? -7.363 7.430 -15.431 1.00 94.00 95 TYR A O 1
ATOM 775 N N . PHE A 1 96 ? -5.695 7.630 -16.934 1.00 94.62 96 PHE A N 1
ATOM 776 C CA . PHE A 1 96 ? -4.767 8.359 -16.072 1.00 94.62 96 PHE A CA 1
ATOM 777 C C . PHE A 1 96 ? -4.061 9.438 -16.886 1.00 94.62 96 PHE A C 1
ATOM 779 O O . PHE A 1 96 ? -3.658 9.189 -18.022 1.00 94.62 96 PHE A O 1
ATOM 786 N N . ASN A 1 97 ? -3.874 10.616 -16.296 1.00 94.44 97 ASN A N 1
ATOM 787 C CA . ASN A 1 97 ? -3.297 11.785 -16.957 1.00 94.44 97 ASN A CA 1
ATOM 788 C C . ASN A 1 97 ? -2.016 12.227 -16.243 1.00 94.44 97 ASN A C 1
ATOM 790 O O . ASN A 1 97 ? -1.966 13.277 -15.607 1.00 94.44 97 ASN A O 1
ATOM 794 N N . GLY A 1 98 ? -0.987 11.380 -16.298 1.00 93.56 98 GLY A N 1
ATOM 795 C CA . GLY A 1 98 ? 0.307 11.665 -15.678 1.00 93.56 98 GLY A CA 1
ATOM 796 C C . GLY A 1 98 ? 0.230 11.849 -14.161 1.00 93.56 98 GLY A C 1
ATOM 797 O O . GLY A 1 98 ? 0.958 12.679 -13.620 1.00 93.56 98 GLY A O 1
ATOM 798 N N . ASN A 1 99 ? -0.650 11.108 -13.482 1.00 94.00 99 ASN A N 1
ATOM 799 C CA . ASN A 1 99 ? -0.831 11.178 -12.032 1.00 94.00 99 ASN A CA 1
ATOM 800 C C . ASN A 1 99 ? 0.395 10.600 -11.312 1.00 94.00 99 ASN A C 1
ATOM 802 O O . ASN A 1 99 ? 0.941 9.585 -11.748 1.00 94.00 99 ASN A O 1
ATOM 806 N N . ALA A 1 100 ? 0.816 11.207 -10.199 1.00 94.25 100 ALA A N 1
ATOM 807 C CA . ALA A 1 100 ? 1.881 10.646 -9.366 1.00 94.25 100 ALA A CA 1
ATOM 808 C C . ALA A 1 100 ? 1.455 9.277 -8.821 1.00 94.25 100 ALA A C 1
ATOM 810 O O . ALA A 1 100 ? 0.348 9.140 -8.299 1.00 94.25 100 ALA A O 1
ATOM 811 N N . TYR A 1 101 ? 2.321 8.268 -8.931 1.00 94.12 101 TYR A N 1
ATOM 812 C CA . TYR A 1 101 ? 2.033 6.912 -8.466 1.00 94.12 101 TYR A CA 1
ATOM 813 C C . TYR A 1 101 ? 2.390 6.749 -6.984 1.00 94.12 101 TYR A C 1
ATOM 815 O O . TYR A 1 101 ? 3.318 6.020 -6.605 1.00 94.12 101 TYR A O 1
ATOM 823 N N . VAL A 1 102 ? 1.673 7.497 -6.151 1.00 91.75 102 VAL A N 1
ATOM 824 C CA . VAL A 1 102 ? 1.743 7.470 -4.686 1.00 91.75 102 VAL A CA 1
ATOM 825 C C . VAL A 1 102 ? 0.329 7.445 -4.114 1.00 91.75 102 VAL A C 1
ATOM 827 O O . VAL A 1 102 ? -0.592 7.930 -4.779 1.00 91.75 102 VAL A O 1
ATOM 830 N N . PRO A 1 103 ? 0.126 6.913 -2.898 1.00 90.19 103 PRO A N 1
ATOM 831 C CA . PRO A 1 103 ? -1.147 7.068 -2.219 1.00 90.19 103 PRO A CA 1
ATOM 832 C C . PRO A 1 103 ? -1.472 8.557 -2.063 1.00 90.19 103 PRO A C 1
ATOM 834 O O . PRO A 1 103 ? -0.673 9.314 -1.513 1.00 90.19 103 PRO A O 1
ATOM 837 N N . SER A 1 104 ? -2.617 8.997 -2.580 1.00 85.44 104 SER A N 1
ATOM 838 C CA . SER A 1 104 ? -3.052 10.386 -2.467 1.00 85.44 104 SER A CA 1
ATOM 839 C C . SER A 1 104 ? -4.571 10.516 -2.523 1.00 85.44 104 SER A C 1
ATOM 841 O O . SER A 1 104 ? -5.255 9.820 -3.281 1.00 85.44 104 SER A O 1
ATOM 843 N N . GLY A 1 105 ? -5.102 11.451 -1.730 1.00 79.94 105 GLY A N 1
ATOM 844 C CA . GLY A 1 105 ? -6.516 11.826 -1.787 1.00 79.94 105 GLY A CA 1
ATOM 845 C C . GLY A 1 105 ? -6.880 12.491 -3.118 1.00 79.94 105 GLY A C 1
ATOM 846 O O . GLY A 1 105 ? -7.917 12.176 -3.695 1.00 79.94 105 GLY A O 1
ATOM 847 N N . GLU A 1 106 ? -5.989 13.337 -3.646 1.00 77.50 106 GLU A N 1
ATOM 848 C CA . GLU A 1 106 ? -6.180 14.080 -4.902 1.00 77.50 106 GLU A CA 1
ATOM 849 C C . GLU A 1 106 ? -6.400 13.152 -6.104 1.00 77.50 106 GLU A C 1
ATOM 851 O O . GLU A 1 106 ? -7.357 13.322 -6.856 1.00 77.50 106 GLU A O 1
ATOM 856 N N . ASN A 1 107 ? -5.574 12.108 -6.243 1.00 78.69 107 ASN A N 1
ATOM 857 C CA . ASN A 1 107 ? -5.711 11.130 -7.326 1.00 78.69 107 ASN A CA 1
ATOM 858 C C . ASN A 1 107 ? -6.638 9.967 -6.950 1.00 78.69 107 ASN A C 1
ATOM 860 O O . ASN A 1 107 ? -6.783 9.020 -7.724 1.00 78.69 107 ASN A O 1
ATOM 864 N N . SER A 1 108 ? -7.253 10.016 -5.761 1.00 82.00 108 SER A N 1
ATOM 865 C CA . SER A 1 108 ? -8.085 8.942 -5.220 1.00 82.00 108 SER A CA 1
ATOM 866 C C . SER A 1 108 ? -7.388 7.573 -5.225 1.00 82.00 108 SER A C 1
ATOM 868 O O . SER A 1 108 ? -8.045 6.550 -5.422 1.00 82.00 108 SER A O 1
ATOM 870 N N . MET A 1 109 ? -6.067 7.552 -5.029 1.00 88.00 109 MET A N 1
ATOM 871 C CA . MET A 1 109 ? -5.244 6.344 -4.997 1.00 88.00 109 MET A CA 1
ATOM 872 C C . MET A 1 109 ? -4.975 5.973 -3.540 1.00 88.00 109 MET A C 1
ATOM 874 O O . MET A 1 109 ? -4.221 6.664 -2.868 1.00 88.00 109 MET A O 1
ATOM 878 N N . HIS A 1 110 ? -5.578 4.899 -3.032 1.00 82.44 110 HIS A N 1
ATOM 879 C CA . HIS A 1 110 ? -5.359 4.473 -1.636 1.00 82.44 110 HIS A CA 1
ATOM 880 C C . HIS A 1 110 ? -4.358 3.319 -1.516 1.00 82.44 110 HIS A C 1
ATOM 882 O O . HIS A 1 110 ? -3.670 3.186 -0.509 1.00 82.44 110 HIS A O 1
ATOM 888 N N . THR A 1 111 ? -4.240 2.496 -2.557 1.00 88.75 111 THR A N 1
ATOM 889 C CA . THR A 1 111 ? -3.266 1.403 -2.632 1.00 88.75 111 THR A CA 1
ATOM 890 C C . THR A 1 111 ? -2.571 1.463 -3.980 1.00 88.75 111 THR A C 1
ATOM 892 O O . THR A 1 111 ? -3.224 1.423 -5.020 1.00 88.75 111 THR A O 1
ATOM 895 N N . THR A 1 112 ? -1.246 1.575 -3.975 1.00 90.62 112 THR A N 1
ATOM 896 C CA . THR A 1 112 ? -0.438 1.791 -5.184 1.00 90.62 112 THR A CA 1
ATOM 897 C C . THR A 1 112 ? 0.585 0.677 -5.366 1.00 90.62 112 THR A C 1
ATOM 899 O O . THR A 1 112 ? 1.790 0.877 -5.214 1.00 90.62 112 THR A O 1
ATOM 902 N N . GLU A 1 113 ? 0.106 -0.512 -5.717 1.00 91.38 113 GLU A N 1
ATOM 903 C CA . GLU A 1 113 ? 0.969 -1.634 -6.084 1.00 91.38 113 GLU A CA 1
ATOM 904 C C . GLU A 1 113 ? 1.515 -1.426 -7.498 1.00 91.38 113 GLU A C 1
ATOM 906 O O . GLU A 1 113 ? 0.755 -1.269 -8.452 1.00 91.38 113 GLU A O 1
ATOM 911 N N . ARG A 1 114 ? 2.840 -1.407 -7.662 1.00 94.69 114 ARG A N 1
ATOM 912 C CA . ARG A 1 114 ? 3.505 -1.179 -8.960 1.00 94.69 114 ARG A CA 1
ATOM 913 C C . ARG A 1 114 ? 3.589 -2.456 -9.790 1.00 94.69 114 ARG A C 1
ATOM 915 O O . ARG A 1 114 ? 4.661 -2.830 -10.255 1.00 94.69 114 ARG A O 1
ATOM 922 N N . TYR A 1 115 ? 2.461 -3.140 -9.921 1.00 96.06 115 TYR A N 1
ATOM 923 C CA . TYR A 1 115 ? 2.350 -4.451 -10.542 1.00 96.06 115 TYR A CA 1
ATOM 924 C C . TYR A 1 115 ? 1.151 -4.498 -11.488 1.00 96.06 115 TYR A C 1
ATOM 926 O O . TYR A 1 115 ? 0.029 -4.167 -11.102 1.00 96.06 115 TYR A O 1
ATOM 934 N N . TRP A 1 116 ? 1.390 -4.953 -12.714 1.00 96.19 116 TRP A N 1
ATOM 935 C CA . TRP A 1 116 ? 0.374 -5.186 -13.734 1.00 96.19 116 TRP A CA 1
ATOM 936 C C . TRP A 1 116 ? 0.501 -6.607 -14.253 1.00 96.19 116 TRP A C 1
ATOM 938 O O . TRP A 1 116 ? 1.597 -7.075 -14.534 1.00 96.19 116 TRP A O 1
ATOM 948 N N . LEU A 1 117 ? -0.627 -7.283 -14.410 1.00 96.38 117 LEU A N 1
ATOM 949 C CA . LEU A 1 117 ? -0.718 -8.664 -14.856 1.00 96.38 117 LEU A CA 1
ATOM 950 C C . LEU A 1 117 ? -1.651 -8.751 -16.050 1.00 96.38 117 LEU A C 1
ATOM 952 O O . LEU A 1 117 ? -2.687 -8.092 -16.100 1.00 96.38 117 LEU A O 1
ATOM 956 N N . THR A 1 118 ? -1.315 -9.624 -16.984 1.00 95.50 118 THR A N 1
ATOM 957 C CA . THR A 1 118 ? -2.159 -9.925 -18.130 1.00 95.50 118 THR A CA 1
ATOM 958 C C . THR A 1 118 ? -2.762 -11.319 -18.047 1.00 95.50 118 THR A C 1
ATOM 960 O O . THR A 1 118 ? -2.157 -12.248 -17.508 1.00 95.50 118 THR A O 1
ATOM 963 N N . SER A 1 119 ? -3.919 -11.510 -18.685 1.00 94.88 119 SER A N 1
ATOM 964 C CA . SER A 1 119 ? -4.549 -12.830 -18.843 1.00 94.88 119 SER A CA 1
ATOM 965 C C . SER A 1 119 ? -3.695 -13.839 -19.624 1.00 94.88 119 SER A C 1
ATOM 967 O O . SER A 1 119 ? -3.974 -15.031 -19.582 1.00 94.88 119 SER A O 1
ATOM 969 N N . ARG A 1 120 ? -2.656 -13.375 -20.329 1.00 93.62 120 ARG A N 1
ATOM 970 C CA . ARG A 1 120 ? -1.722 -14.200 -21.113 1.00 93.62 120 ARG A CA 1
ATOM 971 C C . ARG A 1 120 ? -0.427 -14.540 -20.378 1.00 93.62 120 ARG A C 1
ATOM 973 O O . ARG A 1 120 ? 0.493 -15.042 -21.004 1.00 93.62 120 ARG A O 1
ATOM 980 N N . GLY A 1 121 ? -0.345 -14.245 -19.081 1.00 94.50 121 GLY A N 1
ATOM 981 C CA . GLY A 1 121 ? 0.817 -14.591 -18.264 1.00 94.50 121 GLY A CA 1
ATOM 982 C C . GLY A 1 121 ? 2.024 -13.669 -18.424 1.00 94.50 121 GLY A C 1
ATOM 983 O O . GLY A 1 121 ? 3.100 -13.992 -17.939 1.00 94.50 121 GLY A O 1
ATOM 984 N N . MET A 1 122 ? 1.858 -12.494 -19.032 1.00 94.81 122 MET A N 1
ATOM 985 C CA . MET A 1 122 ? 2.834 -11.412 -18.896 1.00 94.81 122 MET A CA 1
ATOM 986 C C . MET A 1 122 ? 2.549 -10.605 -17.627 1.00 94.81 122 MET A C 1
ATOM 988 O O . MET A 1 122 ? 1.385 -10.250 -17.406 1.00 94.81 122 MET A O 1
ATOM 992 N N . TYR A 1 123 ? 3.574 -10.261 -16.848 1.00 96.19 123 TYR A N 1
ATOM 993 C CA . TYR A 1 123 ? 3.476 -9.235 -15.805 1.00 96.19 123 TYR A CA 1
ATOM 994 C C . TYR A 1 123 ? 4.526 -8.141 -15.983 1.00 96.19 123 TYR A C 1
ATOM 996 O O . TYR A 1 123 ? 5.549 -8.350 -16.629 1.00 96.19 123 TYR A O 1
ATOM 1004 N N . ILE A 1 124 ? 4.260 -6.976 -15.400 1.00 96.50 124 ILE A N 1
ATOM 1005 C CA . ILE A 1 124 ? 5.198 -5.863 -15.295 1.00 96.50 124 ILE A CA 1
ATOM 1006 C C . ILE A 1 124 ? 5.243 -5.435 -13.835 1.00 96.50 124 ILE A C 1
ATOM 1008 O O . ILE A 1 124 ? 4.202 -5.154 -13.242 1.00 96.50 124 ILE A O 1
ATOM 1012 N N . TYR A 1 125 ? 6.441 -5.364 -13.274 1.00 97.00 125 TYR A N 1
ATOM 1013 C CA . TYR A 1 125 ? 6.704 -4.823 -11.952 1.00 97.00 125 TYR A CA 1
ATOM 1014 C C . TYR A 1 125 ? 7.725 -3.694 -12.047 1.00 97.00 125 TYR A C 1
ATOM 1016 O O . TYR A 1 125 ? 8.739 -3.839 -12.725 1.00 97.00 125 TYR A O 1
ATOM 1024 N N . VAL A 1 126 ? 7.462 -2.581 -11.367 1.00 96.44 126 VAL A N 1
ATOM 1025 C CA . VAL A 1 126 ? 8.394 -1.448 -11.264 1.00 96.44 126 VAL A CA 1
ATOM 1026 C C . VAL A 1 126 ? 8.843 -1.323 -9.817 1.00 96.44 126 VAL A C 1
ATOM 1028 O O . VAL A 1 126 ? 8.009 -1.362 -8.909 1.00 96.44 126 VAL A O 1
ATOM 1031 N N . ASN A 1 127 ? 10.143 -1.145 -9.582 1.00 93.31 127 ASN A N 1
ATOM 1032 C CA . ASN A 1 127 ? 10.668 -0.982 -8.229 1.00 93.31 127 ASN A CA 1
ATOM 1033 C C . ASN A 1 127 ? 9.971 0.164 -7.464 1.00 93.31 127 ASN A C 1
ATOM 1035 O O . ASN A 1 127 ? 9.596 1.201 -8.025 1.00 93.31 127 ASN A O 1
ATOM 1039 N N . SER A 1 128 ? 9.800 -0.023 -6.153 1.00 89.56 128 SER A N 1
ATOM 1040 C CA . SER A 1 128 ? 9.050 0.893 -5.280 1.00 89.56 128 SER A CA 1
ATOM 1041 C C . SER A 1 128 ? 9.673 2.284 -5.160 1.00 89.56 128 SER A C 1
ATOM 1043 O O . SER A 1 128 ? 8.951 3.244 -4.909 1.00 89.56 128 SER A O 1
ATOM 1045 N N . THR A 1 129 ? 10.982 2.411 -5.388 1.00 88.31 129 THR A N 1
ATOM 1046 C CA . THR A 1 129 ? 11.730 3.668 -5.249 1.00 88.31 129 THR A CA 1
ATOM 1047 C C . THR A 1 129 ? 11.709 4.554 -6.493 1.00 88.31 129 THR A C 1
ATOM 1049 O O . THR A 1 129 ? 12.248 5.651 -6.448 1.00 88.31 129 THR A O 1
ATOM 1052 N N . ALA A 1 130 ? 11.114 4.122 -7.612 1.00 92.38 130 ALA A N 1
ATOM 1053 C CA . ALA A 1 130 ? 11.120 4.944 -8.822 1.00 92.38 130 ALA A CA 1
ATOM 1054 C C . ALA A 1 130 ? 10.214 6.194 -8.687 1.00 92.38 130 ALA A C 1
ATOM 1056 O O . ALA A 1 130 ? 9.074 6.064 -8.223 1.00 92.38 130 ALA A O 1
ATOM 1057 N N . PRO A 1 131 ? 10.640 7.378 -9.157 1.00 93.38 131 PRO A N 1
ATOM 1058 C CA . PRO A 1 131 ? 9.794 8.564 -9.215 1.00 93.38 131 PRO A CA 1
ATOM 1059 C C . PRO A 1 131 ? 8.856 8.481 -10.420 1.00 93.38 131 PRO A C 1
ATOM 1061 O O . PRO A 1 131 ? 9.135 9.004 -11.499 1.00 93.38 131 PRO A O 1
ATOM 1064 N N . MET A 1 132 ? 7.782 7.710 -10.254 1.00 94.06 132 MET A N 1
ATOM 1065 C CA . MET A 1 132 ? 6.933 7.240 -11.342 1.00 94.06 132 MET A CA 1
ATOM 1066 C C . MET A 1 132 ? 5.575 7.937 -11.345 1.00 94.06 132 MET A C 1
ATOM 1068 O O . MET A 1 132 ? 4.861 7.965 -10.352 1.00 94.06 132 MET A O 1
ATOM 1072 N N . PHE A 1 133 ? 5.165 8.401 -12.512 1.00 95.25 133 PHE A N 1
ATOM 1073 C CA . PHE A 1 133 ? 3.820 8.867 -12.805 1.00 95.25 133 PHE A CA 1
ATOM 1074 C C . PHE A 1 133 ? 3.164 7.889 -13.782 1.00 95.25 133 PHE A C 1
ATOM 1076 O O . PHE A 1 133 ? 3.849 7.235 -14.573 1.00 95.25 133 PHE A O 1
ATOM 1083 N N . ILE A 1 134 ? 1.840 7.782 -13.740 1.00 95.38 134 ILE A N 1
ATOM 1084 C CA . ILE A 1 134 ? 1.066 6.906 -14.621 1.00 95.38 134 ILE A CA 1
ATOM 1085 C C . ILE A 1 134 ? 0.230 7.726 -15.600 1.00 95.38 134 ILE A C 1
ATOM 1087 O O . ILE A 1 134 ? -0.494 8.643 -15.220 1.00 95.38 134 ILE A O 1
ATOM 1091 N N . ASP A 1 135 ? 0.327 7.377 -16.877 1.00 95.81 135 ASP A N 1
ATOM 1092 C CA . ASP A 1 135 ? -0.540 7.861 -17.948 1.00 95.81 135 ASP A CA 1
ATOM 1093 C C . ASP A 1 135 ? -1.163 6.645 -18.630 1.00 95.81 135 ASP A C 1
ATOM 1095 O O . ASP A 1 135 ? -0.467 5.677 -18.929 1.00 95.81 135 ASP A O 1
ATOM 1099 N N . GLN A 1 136 ? -2.476 6.648 -18.827 1.00 95.81 136 GLN A N 1
ATOM 1100 C CA . GLN A 1 136 ? -3.157 5.536 -19.475 1.00 95.81 136 GLN A CA 1
ATOM 1101 C C . GLN A 1 136 ? -4.339 6.043 -20.279 1.00 95.81 136 GLN A C 1
ATOM 1103 O O . GLN A 1 136 ? -5.158 6.790 -19.750 1.00 95.81 136 GLN A O 1
ATOM 1108 N N . ASN A 1 137 ? -4.440 5.608 -21.538 1.00 95.00 137 ASN A N 1
ATOM 1109 C CA . ASN A 1 137 ? -5.496 6.032 -22.463 1.00 95.00 137 ASN A CA 1
ATOM 1110 C C . ASN A 1 137 ? -5.649 7.564 -22.567 1.00 95.00 137 ASN A C 1
ATOM 1112 O O . ASN A 1 137 ? -6.739 8.051 -22.852 1.00 95.00 137 ASN A O 1
ATOM 1116 N N . ASN A 1 138 ? -4.565 8.311 -22.337 1.00 95.12 138 ASN A N 1
ATOM 1117 C CA . ASN A 1 138 ? -4.550 9.771 -22.361 1.00 95.12 138 ASN A CA 1
ATOM 1118 C C . ASN A 1 138 ? -3.576 10.291 -23.420 1.00 95.12 138 ASN A C 1
ATOM 1120 O O . ASN A 1 138 ? -3.992 10.646 -24.519 1.00 95.12 138 ASN A O 1
ATOM 1124 N N . SER A 1 139 ? -2.266 10.253 -23.142 1.00 91.75 139 SER A N 1
ATOM 1125 C CA . SER A 1 139 ? -1.251 10.725 -24.095 1.00 91.75 139 SER A CA 1
ATOM 1126 C C . SER A 1 139 ? -1.233 9.887 -25.380 1.00 91.75 139 SER A C 1
ATOM 1128 O O . SER A 1 139 ? -0.788 10.351 -26.430 1.00 91.75 139 SER A O 1
ATOM 1130 N N . LYS A 1 140 ? -1.671 8.626 -25.284 1.00 90.62 140 LYS A N 1
ATOM 1131 C CA . LYS A 1 140 ? -1.856 7.705 -26.405 1.00 90.62 140 LYS A CA 1
ATOM 1132 C C . LYS A 1 140 ? -2.963 6.708 -26.064 1.00 90.62 140 LYS A C 1
ATOM 1134 O O . LYS A 1 140 ? -2.899 6.026 -25.041 1.00 90.62 140 LYS A O 1
ATOM 1139 N N . GLU A 1 141 ? -3.971 6.612 -26.924 1.00 91.81 141 GLU A N 1
ATOM 1140 C CA . GLU A 1 141 ? -5.082 5.672 -26.744 1.00 91.81 141 GLU A CA 1
ATOM 1141 C C . GLU A 1 141 ? -4.577 4.219 -26.768 1.00 91.81 141 GLU A C 1
ATOM 1143 O O . GLU A 1 141 ? -3.768 3.868 -27.627 1.00 91.81 141 GLU A O 1
ATOM 1148 N N . LYS A 1 142 ? -5.073 3.365 -25.862 1.00 92.19 142 LYS A N 1
ATOM 1149 C CA . LYS A 1 142 ? -4.698 1.943 -25.723 1.00 92.19 142 LYS A CA 1
ATOM 1150 C C . LYS A 1 142 ? -3.250 1.723 -25.290 1.00 92.19 142 LYS A C 1
ATOM 1152 O O . LYS A 1 142 ? -2.644 0.710 -25.638 1.00 92.19 142 LYS A O 1
ATOM 1157 N N . TYR A 1 143 ? -2.695 2.637 -24.500 1.00 94.69 143 TYR A N 1
ATOM 1158 C CA . TYR A 1 143 ? -1.388 2.465 -23.869 1.00 94.69 143 TYR A CA 1
ATOM 1159 C C . TYR A 1 143 ? -1.452 2.733 -22.376 1.00 94.69 143 TYR A C 1
ATOM 1161 O O . TYR A 1 143 ? -2.187 3.611 -21.931 1.00 94.69 143 TYR A O 1
ATOM 1169 N N . LEU A 1 144 ? -0.641 1.976 -21.641 1.00 95.25 144 LEU A N 1
ATOM 1170 C CA . LEU A 1 144 ? -0.230 2.240 -20.270 1.00 95.25 144 LEU A CA 1
ATOM 1171 C C . LEU A 1 144 ? 1.212 2.729 -20.306 1.00 95.25 144 LEU A C 1
ATOM 1173 O O . LEU A 1 144 ? 2.089 2.021 -20.791 1.00 95.25 144 LEU A O 1
ATOM 1177 N N . CYS A 1 145 ? 1.457 3.925 -19.802 1.00 95.75 145 CYS A N 1
ATOM 1178 C CA . CYS A 1 145 ? 2.753 4.569 -19.821 1.00 95.75 145 CYS A CA 1
ATOM 1179 C C . CYS A 1 145 ? 3.216 4.891 -18.401 1.00 95.75 145 CYS A C 1
ATOM 1181 O O . CYS A 1 145 ? 2.511 5.550 -17.635 1.00 95.75 145 CYS A O 1
ATOM 1183 N N . PHE A 1 146 ? 4.440 4.482 -18.087 1.00 95.50 146 PHE A N 1
ATOM 1184 C CA . PHE A 1 146 ? 5.147 4.893 -16.883 1.00 95.50 146 PHE A CA 1
ATOM 1185 C C . PHE A 1 146 ? 6.052 6.064 -17.230 1.00 95.50 146 PHE A C 1
ATOM 1187 O O . PHE A 1 146 ? 6.887 5.977 -18.133 1.00 95.50 146 PHE A O 1
ATOM 1194 N N . ILE A 1 147 ? 5.843 7.183 -16.550 1.00 94.19 147 ILE A N 1
ATOM 1195 C CA . ILE A 1 147 ? 6.608 8.406 -16.745 1.00 94.19 147 ILE A CA 1
ATOM 1196 C C . ILE A 1 147 ? 7.562 8.545 -15.564 1.00 94.19 147 ILE A C 1
ATOM 1198 O O . ILE A 1 147 ? 7.115 8.697 -14.434 1.00 94.19 147 ILE A O 1
ATOM 1202 N N . ILE A 1 148 ? 8.864 8.496 -15.820 1.00 92.19 148 ILE A N 1
ATOM 1203 C CA . ILE A 1 148 ? 9.891 8.733 -14.804 1.00 92.19 148 ILE A CA 1
ATOM 1204 C C . ILE A 1 148 ? 10.264 10.206 -14.853 1.00 92.19 148 ILE A C 1
ATOM 1206 O O . ILE A 1 148 ? 10.753 10.664 -15.887 1.00 92.19 148 ILE A O 1
ATOM 1210 N N . ASP A 1 149 ? 10.003 10.933 -13.769 1.00 89.31 149 ASP A N 1
ATOM 1211 C CA . ASP A 1 149 ? 10.178 12.387 -13.697 1.00 89.31 149 ASP A CA 1
ATOM 1212 C C . ASP A 1 149 ? 10.628 12.804 -12.288 1.00 89.31 149 ASP A C 1
ATOM 1214 O O . ASP A 1 149 ? 9.981 12.455 -11.302 1.00 89.31 149 ASP A O 1
ATOM 1218 N N . LYS A 1 150 ? 11.743 13.537 -12.178 1.00 86.62 150 LYS A N 1
ATOM 1219 C CA . LYS A 1 150 ? 12.279 14.022 -10.889 1.00 86.62 150 LYS A CA 1
ATOM 1220 C C . LYS A 1 150 ? 11.570 15.316 -10.475 1.00 86.62 150 LYS A C 1
ATOM 1222 O O . LYS A 1 150 ? 12.159 16.394 -10.504 1.00 86.62 150 LYS A O 1
ATOM 1227 N N . LYS A 1 151 ? 10.295 15.204 -10.116 1.00 86.75 151 LYS A N 1
ATOM 1228 C CA . LYS A 1 151 ? 9.484 16.317 -9.611 1.00 86.75 151 LYS A CA 1
ATOM 1229 C C . LYS A 1 151 ? 8.612 15.870 -8.442 1.00 86.75 151 LYS A C 1
ATOM 1231 O O . LYS A 1 151 ? 8.382 14.672 -8.262 1.00 86.75 151 LYS A O 1
ATOM 1236 N N . GLU A 1 152 ? 8.081 16.845 -7.710 1.00 86.31 152 GLU A N 1
ATOM 1237 C CA . GLU A 1 152 ? 7.103 16.621 -6.640 1.00 86.31 152 GLU A CA 1
ATOM 1238 C C . GLU A 1 152 ? 5.993 15.640 -7.074 1.00 86.31 152 GLU A C 1
ATOM 1240 O O . GLU A 1 152 ? 5.481 15.753 -8.199 1.00 86.31 152 GLU A O 1
ATOM 1245 N N . PRO A 1 153 ? 5.630 14.649 -6.232 1.00 88.12 153 PRO A N 1
ATOM 1246 C CA . PRO A 1 153 ? 6.009 14.472 -4.818 1.00 88.12 153 PRO A CA 1
ATOM 1247 C C . PRO A 1 153 ? 7.317 13.686 -4.590 1.00 88.12 153 PRO A C 1
ATOM 1249 O O . PRO A 1 153 ? 7.621 13.279 -3.469 1.00 88.12 153 PRO A O 1
ATOM 1252 N N . TYR A 1 154 ? 8.074 13.385 -5.647 1.00 88.94 154 TYR A N 1
ATOM 1253 C CA . TYR A 1 154 ? 9.282 12.578 -5.539 1.00 88.94 154 TYR A CA 1
ATOM 1254 C C . TYR A 1 154 ? 10.525 13.448 -5.366 1.00 88.94 154 TYR A C 1
ATOM 1256 O O . TYR A 1 154 ? 11.111 13.934 -6.335 1.00 88.94 154 TYR A O 1
ATOM 1264 N N . MET A 1 155 ? 10.975 13.581 -4.121 1.00 79.44 155 MET A N 1
ATOM 1265 C CA . MET A 1 155 ? 12.265 14.187 -3.804 1.00 79.44 155 MET A CA 1
ATOM 1266 C C . MET A 1 155 ? 13.385 13.156 -4.010 1.00 79.44 155 MET A C 1
ATOM 1268 O O . MET A 1 155 ? 13.557 12.245 -3.204 1.00 79.44 155 MET A O 1
ATOM 1272 N N . HIS A 1 156 ? 14.154 13.285 -5.094 1.00 78.19 156 HIS A N 1
ATOM 1273 C CA . HIS A 1 156 ? 15.350 12.470 -5.332 1.00 78.19 156 HIS A CA 1
ATOM 1274 C C . HIS A 1 156 ? 16.589 13.340 -5.486 1.00 78.19 156 HIS A C 1
ATOM 1276 O O . HIS A 1 156 ? 16.673 14.165 -6.396 1.00 78.19 156 HIS A O 1
ATOM 1282 N N . THR A 1 157 ? 17.589 13.076 -4.650 1.00 76.44 157 THR A N 1
ATOM 1283 C CA . THR A 1 157 ? 18.942 13.611 -4.785 1.00 76.44 157 THR A CA 1
ATOM 1284 C C . THR A 1 157 ? 19.874 12.522 -5.317 1.00 76.44 157 THR A C 1
ATOM 1286 O O . THR A 1 157 ? 19.731 11.347 -4.987 1.00 76.44 157 THR A O 1
ATOM 1289 N N . GLY A 1 158 ? 20.817 12.901 -6.180 1.00 85.06 158 GLY A N 1
ATOM 1290 C CA . GLY A 1 158 ? 21.834 11.984 -6.697 1.00 85.06 158 GLY A CA 1
ATOM 1291 C C . GLY A 1 158 ? 21.401 11.099 -7.873 1.00 85.06 158 GLY A C 1
ATOM 1292 O O . GLY A 1 158 ? 20.509 11.442 -8.667 1.00 85.06 158 GLY A O 1
ATOM 1293 N N . ASP A 1 159 ? 22.111 9.978 -8.002 1.00 87.88 159 ASP A N 1
ATOM 1294 C CA . ASP A 1 159 ? 21.900 8.976 -9.043 1.00 87.88 159 ASP A CA 1
ATOM 1295 C C . ASP A 1 159 ? 20.540 8.298 -8.862 1.00 87.88 159 ASP A C 1
ATOM 1297 O O . ASP A 1 159 ? 20.136 7.942 -7.755 1.00 87.88 159 ASP A O 1
ATOM 1301 N N . LEU A 1 160 ? 19.824 8.108 -9.966 1.00 88.69 160 LEU A N 1
ATOM 1302 C CA . LEU A 1 160 ? 18.534 7.434 -9.976 1.00 88.69 160 LEU A CA 1
ATOM 1303 C C . LEU A 1 160 ? 18.611 6.169 -10.827 1.00 88.69 160 LEU A C 1
ATOM 1305 O O . LEU A 1 160 ? 19.012 6.210 -11.991 1.00 88.69 160 LEU A O 1
ATOM 1309 N N . GLU A 1 161 ? 18.149 5.064 -10.250 1.00 91.50 161 GLU A N 1
ATOM 1310 C CA . GLU A 1 161 ? 17.967 3.798 -10.943 1.00 91.50 161 GLU A CA 1
ATOM 1311 C C . GLU A 1 161 ? 16.496 3.367 -10.885 1.00 91.50 161 GLU A C 1
ATOM 1313 O O . GLU A 1 161 ? 15.893 3.271 -9.814 1.00 91.50 161 GLU A O 1
ATOM 1318 N N . VAL A 1 162 ? 15.912 3.111 -12.056 1.00 92.88 162 VAL A N 1
ATOM 1319 C CA . VAL A 1 162 ? 14.551 2.580 -12.190 1.00 92.88 162 VAL A CA 1
ATOM 1320 C C . VAL A 1 162 ? 14.627 1.223 -12.855 1.00 92.88 162 VAL A C 1
ATOM 1322 O O . VAL A 1 162 ? 15.153 1.109 -13.959 1.00 92.88 162 VAL A O 1
ATOM 1325 N N . SER A 1 163 ? 14.078 0.206 -12.202 1.00 94.56 163 SER A N 1
ATOM 1326 C CA . SER A 1 163 ? 14.150 -1.174 -12.671 1.00 94.56 163 SER A CA 1
ATOM 1327 C C . SER A 1 163 ? 12.755 -1.739 -12.886 1.00 94.56 163 SER A C 1
ATOM 1329 O O . SER A 1 163 ? 11.902 -1.707 -11.996 1.00 94.56 163 SER A O 1
ATOM 1331 N N . TYR A 1 164 ? 12.556 -2.271 -14.086 1.00 95.19 164 TYR A N 1
ATOM 1332 C CA . TYR A 1 164 ? 11.387 -3.025 -14.498 1.00 95.19 164 TYR A CA 1
ATOM 1333 C C . TYR A 1 164 ? 11.731 -4.510 -14.476 1.00 95.19 164 TYR A C 1
ATOM 1335 O O . TYR A 1 164 ? 12.729 -4.912 -15.071 1.00 95.19 164 TYR A O 1
ATOM 1343 N N . GLU A 1 165 ? 10.887 -5.321 -13.853 1.00 95.69 165 GLU A N 1
ATOM 1344 C CA . GLU A 1 165 ? 10.871 -6.769 -14.043 1.00 95.69 165 GLU A CA 1
ATOM 1345 C C . GLU A 1 165 ? 9.656 -7.119 -14.901 1.00 95.69 165 GLU A C 1
ATOM 1347 O O . GLU A 1 165 ? 8.525 -6.759 -14.569 1.00 95.69 165 GLU A O 1
ATOM 1352 N N . ILE A 1 166 ? 9.889 -7.787 -16.025 1.00 95.56 166 ILE A N 1
ATOM 1353 C CA . ILE A 1 166 ? 8.840 -8.167 -16.966 1.00 95.56 166 ILE A CA 1
ATOM 1354 C C . ILE A 1 166 ? 8.909 -9.675 -17.154 1.00 95.56 166 ILE A C 1
ATOM 1356 O O 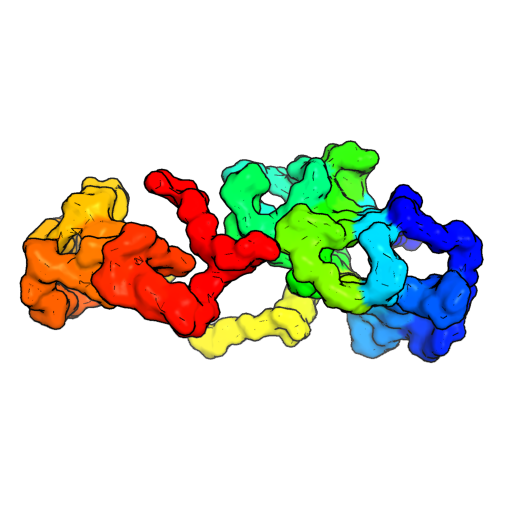. ILE A 1 166 ? 9.829 -10.173 -17.804 1.00 95.56 166 ILE A O 1
ATOM 1360 N N . GLY A 1 167 ? 7.944 -10.396 -16.591 1.00 94.88 167 GLY A N 1
ATOM 1361 C CA . GLY A 1 167 ? 7.865 -11.847 -16.734 1.00 94.88 167 GLY A CA 1
ATOM 1362 C C . GLY A 1 167 ? 6.921 -12.289 -17.838 1.00 94.88 167 GLY A C 1
ATOM 1363 O O . GLY A 1 167 ? 5.939 -11.602 -18.128 1.00 94.88 167 GLY A O 1
ATOM 1364 N N . PHE A 1 168 ? 7.207 -13.453 -18.417 1.00 93.38 168 PHE A N 1
ATOM 1365 C CA . PHE A 1 168 ? 6.414 -14.108 -19.452 1.00 93.38 168 PHE A CA 1
ATOM 1366 C C . PHE A 1 168 ? 6.215 -15.576 -19.081 1.00 93.38 168 PHE A C 1
ATOM 1368 O O . PHE A 1 168 ? 7.126 -16.378 -19.194 1.00 93.38 168 PHE A O 1
ATOM 1375 N N . LEU A 1 169 ? 5.018 -15.936 -18.631 1.00 94.69 169 LEU A N 1
ATOM 1376 C CA . LEU A 1 169 ? 4.669 -17.307 -18.275 1.00 94.69 169 LEU A CA 1
ATOM 1377 C C . LEU A 1 169 ? 3.437 -17.766 -19.058 1.00 94.69 169 LEU A C 1
ATOM 1379 O O . LEU A 1 169 ? 2.714 -16.966 -19.646 1.00 94.69 169 LEU A O 1
ATOM 1383 N N . ASN A 1 170 ? 3.162 -19.070 -19.028 1.00 93.31 170 ASN A N 1
ATOM 1384 C CA . ASN A 1 170 ? 2.107 -19.683 -19.845 1.00 93.31 170 ASN A CA 1
ATOM 1385 C C . ASN A 1 170 ? 0.690 -19.158 -19.556 1.00 93.31 170 ASN A C 1
ATOM 1387 O O . ASN A 1 170 ? -0.194 -19.274 -20.402 1.00 93.31 170 ASN A O 1
ATOM 1391 N N . ASN A 1 171 ? 0.436 -18.635 -18.354 1.00 94.50 171 ASN A N 1
ATOM 1392 C CA . ASN A 1 171 ? -0.859 -18.072 -17.980 1.00 94.50 171 ASN A CA 1
ATOM 1393 C C . ASN A 1 171 ? -0.738 -17.096 -16.801 1.00 94.50 171 ASN A C 1
ATOM 1395 O O . ASN A 1 171 ? 0.292 -17.015 -16.129 1.00 94.50 171 ASN A O 1
ATOM 1399 N N . SER A 1 172 ? -1.822 -16.364 -16.533 1.00 95.44 172 SER A N 1
ATOM 1400 C CA . SER A 1 172 ? -1.874 -15.345 -15.481 1.00 95.44 172 SER A CA 1
ATOM 1401 C C . SER A 1 172 ? -1.641 -15.889 -14.071 1.00 95.44 172 SER A C 1
ATOM 1403 O O . SER A 1 172 ? -1.075 -15.182 -13.243 1.00 95.44 172 SER A O 1
ATOM 1405 N N . ARG A 1 173 ? -2.063 -17.128 -13.784 1.00 96.62 173 ARG A N 1
ATOM 1406 C CA . ARG A 1 173 ? -1.862 -17.754 -12.472 1.00 96.62 173 ARG A CA 1
ATOM 1407 C C . ARG A 1 173 ? -0.379 -18.001 -12.223 1.00 96.62 173 ARG A C 1
ATOM 1409 O O . ARG A 1 173 ? 0.131 -17.528 -11.215 1.00 96.62 173 ARG A O 1
ATOM 1416 N N . LEU A 1 174 ? 0.301 -18.681 -13.147 1.00 96.56 174 LEU A N 1
ATOM 1417 C CA . LEU A 1 174 ? 1.732 -18.969 -13.021 1.00 96.56 174 LEU A CA 1
ATOM 1418 C C . LEU A 1 174 ? 2.540 -17.675 -12.925 1.00 96.56 174 LEU A C 1
ATOM 1420 O O . LEU A 1 174 ? 3.386 -17.551 -12.048 1.00 96.56 174 LEU A O 1
ATOM 1424 N N . ALA A 1 175 ? 2.225 -16.683 -13.764 1.00 96.25 175 ALA A N 1
ATOM 1425 C CA . ALA A 1 175 ? 2.860 -15.368 -13.721 1.00 96.25 175 ALA A CA 1
ATOM 1426 C C . ALA A 1 175 ? 2.722 -14.688 -12.352 1.00 96.25 175 ALA A C 1
ATOM 1428 O O . ALA A 1 175 ? 3.697 -14.172 -11.808 1.00 96.25 175 ALA A O 1
ATOM 1429 N N . HIS A 1 176 ? 1.523 -14.727 -11.767 1.00 96.19 176 HIS A N 1
ATOM 1430 C CA . HIS A 1 176 ? 1.284 -14.157 -10.449 1.00 96.19 176 HIS A CA 1
ATOM 1431 C C . HIS A 1 176 ? 1.973 -14.944 -9.330 1.00 96.19 176 HIS A C 1
ATOM 1433 O O . HIS A 1 176 ? 2.598 -14.340 -8.463 1.00 96.19 176 HIS A O 1
ATOM 1439 N N . GLU A 1 177 ? 1.892 -16.277 -9.345 1.00 95.25 177 GLU A N 1
ATOM 1440 C CA . GLU A 1 177 ? 2.563 -17.139 -8.365 1.00 95.25 177 GLU A CA 1
ATOM 1441 C C . GLU A 1 177 ? 4.084 -16.932 -8.394 1.00 95.25 177 GLU A C 1
ATOM 1443 O O . GLU A 1 177 ? 4.704 -16.811 -7.334 1.00 95.25 177 GLU A O 1
ATOM 1448 N N . PHE A 1 178 ? 4.664 -16.807 -9.592 1.00 94.62 178 PHE A N 1
ATOM 1449 C CA . PHE A 1 178 ? 6.076 -16.500 -9.788 1.00 94.62 178 PHE A CA 1
ATOM 1450 C C . PHE A 1 178 ? 6.438 -15.124 -9.220 1.00 94.62 178 PHE A C 1
ATOM 1452 O O . PHE A 1 178 ? 7.344 -15.031 -8.389 1.00 94.62 178 PHE A O 1
ATOM 1459 N N . PHE A 1 179 ? 5.689 -14.072 -9.575 1.00 94.75 179 PHE A N 1
ATOM 1460 C CA . PHE A 1 179 ? 5.888 -12.729 -9.022 1.00 94.75 179 PHE A CA 1
ATOM 1461 C C . PHE A 1 179 ? 5.816 -12.724 -7.488 1.00 94.75 179 PHE A C 1
ATOM 1463 O O . PHE A 1 179 ? 6.711 -12.198 -6.825 1.00 94.75 179 PHE A O 1
ATOM 1470 N N . VAL A 1 180 ? 4.779 -13.346 -6.915 1.00 94.25 180 VAL A N 1
ATOM 1471 C CA . VAL A 1 180 ? 4.598 -13.436 -5.461 1.00 94.25 180 VAL A CA 1
ATOM 1472 C C . VAL A 1 180 ? 5.792 -14.132 -4.826 1.00 94.25 180 VAL A C 1
ATOM 1474 O O . VAL A 1 180 ? 6.339 -13.598 -3.876 1.00 94.25 180 VAL A O 1
ATOM 1477 N N . SER A 1 181 ? 6.246 -15.265 -5.368 1.00 92.62 181 SER A N 1
ATOM 1478 C CA . SER A 1 181 ? 7.384 -16.008 -4.807 1.00 92.62 181 SER A CA 1
ATOM 1479 C C . SER A 1 181 ? 8.688 -15.201 -4.747 1.00 92.62 181 SER A C 1
ATOM 1481 O O . SER A 1 181 ? 9.536 -15.472 -3.901 1.00 92.62 181 SER A O 1
ATOM 1483 N N . ARG A 1 182 ? 8.838 -14.204 -5.629 1.00 91.06 182 ARG A N 1
ATOM 1484 C CA . ARG A 1 182 ? 10.034 -13.360 -5.734 1.00 91.06 182 ARG A CA 1
ATOM 1485 C C . ARG A 1 182 ? 9.954 -12.079 -4.918 1.00 91.06 182 ARG A C 1
ATOM 1487 O O . ARG A 1 182 ? 10.953 -11.666 -4.340 1.00 91.06 182 ARG A O 1
ATOM 1494 N N . HIS A 1 183 ? 8.791 -11.430 -4.904 1.00 92.06 183 HIS A N 1
ATOM 1495 C CA . HIS A 1 183 ? 8.652 -10.054 -4.405 1.00 92.06 183 HIS A CA 1
ATOM 1496 C C . HIS A 1 183 ? 7.775 -9.930 -3.166 1.00 92.06 183 HIS A C 1
ATOM 1498 O O . HIS A 1 183 ? 7.637 -8.832 -2.617 1.00 92.06 183 HIS A O 1
ATOM 1504 N N . ARG A 1 184 ? 7.117 -11.013 -2.745 1.00 87.81 184 ARG A N 1
ATOM 1505 C CA . ARG A 1 184 ? 6.135 -10.985 -1.664 1.00 87.81 184 ARG A CA 1
ATOM 1506 C C . ARG A 1 184 ? 6.317 -12.181 -0.739 1.00 87.81 184 ARG A C 1
ATOM 1508 O O . ARG A 1 184 ? 6.529 -13.314 -1.153 1.00 87.81 184 ARG A O 1
ATOM 1515 N N . ASN A 1 185 ? 6.149 -11.933 0.550 1.00 84.06 185 ASN A N 1
ATOM 1516 C CA . ASN A 1 185 ? 6.065 -13.011 1.520 1.00 84.06 185 ASN A CA 1
ATOM 1517 C C . ASN A 1 185 ? 4.611 -13.459 1.622 1.00 84.06 185 ASN A C 1
ATOM 1519 O O . ASN A 1 185 ? 3.718 -12.640 1.838 1.00 84.06 185 ASN A O 1
ATOM 1523 N N . LYS A 1 186 ? 4.369 -14.763 1.477 1.00 84.31 186 LYS A N 1
ATOM 1524 C CA . LYS A 1 186 ? 3.062 -15.329 1.813 1.00 84.31 186 LYS A CA 1
ATOM 1525 C C . LYS A 1 186 ? 2.889 -15.291 3.338 1.00 84.31 186 LYS A C 1
ATOM 1527 O O . LYS A 1 186 ? 3.857 -15.583 4.049 1.00 84.31 186 LYS A O 1
ATOM 1532 N N . PRO A 1 187 ? 1.693 -14.953 3.851 1.00 85.25 187 PRO A N 1
ATOM 1533 C CA . PRO A 1 187 ? 1.398 -15.104 5.269 1.00 85.25 187 PRO A CA 1
ATOM 1534 C C . PRO A 1 187 ? 1.730 -16.529 5.720 1.00 85.25 187 PRO A C 1
ATOM 1536 O O . PRO A 1 187 ? 1.369 -17.494 5.047 1.00 85.25 187 PRO A O 1
ATOM 1539 N N . LYS A 1 188 ? 2.449 -16.659 6.838 1.00 88.81 188 LYS A N 1
ATOM 1540 C CA . LYS A 1 188 ? 2.843 -17.970 7.386 1.00 88.81 188 LYS A CA 1
ATOM 1541 C C . LYS A 1 188 ? 1.729 -18.627 8.198 1.00 88.81 188 LYS A C 1
ATOM 1543 O O . LYS A 1 188 ? 1.762 -19.831 8.418 1.00 88.81 188 LYS A O 1
ATOM 1548 N N . THR A 1 189 ? 0.768 -17.833 8.653 1.00 90.62 189 THR A N 1
ATOM 1549 C CA . THR A 1 189 ? -0.339 -18.261 9.504 1.00 90.62 189 THR A CA 1
ATOM 1550 C C . THR A 1 189 ? -1.650 -17.764 8.923 1.00 90.62 189 THR A C 1
ATOM 1552 O O . THR A 1 189 ? -1.700 -16.704 8.295 1.00 90.62 189 THR A O 1
ATOM 1555 N N . LEU A 1 190 ? -2.716 -18.524 9.155 1.00 90.50 190 LEU A N 1
ATOM 1556 C CA . LEU A 1 190 ? -4.063 -18.062 8.857 1.00 90.50 190 LEU A CA 1
ATOM 1557 C C . LEU A 1 190 ? -4.439 -16.921 9.813 1.00 90.50 190 LEU A C 1
ATOM 1559 O O . LEU A 1 190 ? -4.003 -16.932 10.970 1.00 90.50 190 LEU A O 1
ATOM 1563 N N . PRO A 1 191 ? -5.228 -15.935 9.354 1.00 89.19 191 PRO A N 1
ATOM 1564 C CA . PRO A 1 191 ? -5.876 -15.011 10.270 1.00 89.19 191 PRO A CA 1
ATOM 1565 C C . PRO A 1 191 ? -6.863 -15.782 11.155 1.00 89.19 191 PRO A C 1
ATOM 1567 O O . PRO A 1 191 ? -7.262 -16.905 10.843 1.00 89.19 191 PRO A O 1
ATOM 1570 N N . ASP A 1 192 ? -7.278 -15.163 12.253 1.00 89.94 192 ASP A N 1
ATOM 1571 C CA . ASP A 1 192 ? -8.342 -15.709 13.086 1.00 89.94 192 ASP A CA 1
ATOM 1572 C C . ASP A 1 192 ? -9.613 -15.951 12.258 1.00 89.94 192 ASP A C 1
ATOM 1574 O O . ASP A 1 192 ? -10.163 -15.027 11.654 1.00 89.94 192 ASP A O 1
ATOM 1578 N N . GLU A 1 193 ? -10.097 -17.194 12.248 1.00 92.00 193 GLU A N 1
ATOM 1579 C CA . GLU A 1 193 ? -11.252 -17.593 11.447 1.00 92.00 193 GLU A CA 1
ATOM 1580 C C . GLU A 1 193 ? -12.513 -16.795 11.790 1.00 92.00 193 GLU A C 1
ATOM 1582 O O . GLU A 1 193 ? -13.387 -16.655 10.936 1.00 92.00 193 GLU A O 1
ATOM 1587 N N . GLN A 1 194 ? -12.617 -16.248 13.008 1.00 91.19 194 GLN A N 1
ATOM 1588 C CA . GLN A 1 194 ? -13.759 -15.419 13.401 1.00 91.19 194 GLN A CA 1
ATOM 1589 C C . GLN A 1 194 ? -13.906 -14.173 12.522 1.00 91.19 194 GLN A C 1
ATOM 1591 O O . GLN A 1 194 ? -15.031 -13.820 12.186 1.00 91.19 194 GLN A O 1
ATOM 1596 N N . VAL A 1 195 ? -12.794 -13.559 12.096 1.00 90.06 195 VAL A N 1
ATOM 1597 C CA . VAL A 1 195 ? -12.794 -12.370 11.220 1.00 90.06 195 VAL A CA 1
ATOM 1598 C C . VAL A 1 195 ? -13.336 -12.696 9.825 1.00 90.06 195 VAL A C 1
ATOM 1600 O O . VAL A 1 195 ? -13.861 -11.825 9.140 1.00 90.06 195 VAL A O 1
ATOM 1603 N N . ILE A 1 196 ? -13.214 -13.954 9.394 1.00 90.81 196 ILE A N 1
ATOM 1604 C CA . ILE A 1 196 ? -13.705 -14.420 8.091 1.00 90.81 196 ILE A CA 1
ATOM 1605 C C . ILE A 1 196 ? -15.160 -14.894 8.196 1.00 90.81 196 ILE A C 1
ATOM 1607 O O . ILE A 1 196 ? -15.956 -14.669 7.288 1.00 90.81 196 ILE A O 1
ATOM 1611 N N . LYS A 1 197 ? -15.503 -15.593 9.284 1.00 93.19 197 LYS A N 1
ATOM 1612 C CA . LYS A 1 197 ? -16.796 -16.273 9.453 1.00 93.19 197 LYS A CA 1
ATOM 1613 C C . LYS A 1 197 ? -17.910 -15.356 9.956 1.00 93.19 197 LYS A C 1
ATOM 1615 O O . LYS A 1 197 ? -19.076 -15.625 9.674 1.00 93.19 197 LYS A O 1
ATOM 1620 N N . TYR A 1 198 ? -17.577 -14.324 10.726 1.00 94.38 198 TYR A N 1
ATOM 1621 C CA . TYR A 1 198 ? -18.542 -13.523 11.478 1.00 94.38 198 TYR A CA 1
ATOM 1622 C C . TYR A 1 198 ? -18.325 -12.018 11.255 1.00 94.38 198 TYR A C 1
ATOM 1624 O O . TYR A 1 198 ? -17.214 -11.599 10.937 1.00 94.38 198 TYR A O 1
ATOM 1632 N N . PRO A 1 199 ? -19.374 -11.185 11.412 1.00 92.69 199 PRO A N 1
ATOM 1633 C CA . PRO A 1 199 ? -19.266 -9.747 11.184 1.00 92.69 199 PRO A CA 1
ATOM 1634 C C . PRO A 1 199 ? -18.393 -9.075 12.244 1.00 92.69 199 PRO A C 1
ATOM 1636 O O . PRO A 1 199 ? -18.536 -9.377 13.430 1.00 92.69 199 PRO A O 1
ATOM 1639 N N . ILE A 1 200 ? -17.552 -8.126 11.824 1.00 94.88 200 ILE A N 1
ATOM 1640 C CA . ILE A 1 200 ? -16.889 -7.176 12.726 1.00 94.88 200 ILE A CA 1
ATOM 1641 C C . ILE A 1 200 ? -17.919 -6.121 13.134 1.00 94.88 200 ILE A C 1
ATOM 1643 O O . ILE A 1 200 ? -18.526 -5.464 12.285 1.00 94.88 200 ILE A O 1
ATOM 1647 N N . TRP A 1 201 ? -18.120 -5.960 14.437 1.00 96.06 201 TRP A N 1
ATOM 1648 C CA . TRP A 1 201 ? -19.074 -5.012 14.997 1.00 96.06 201 TRP A CA 1
ATOM 1649 C C . TRP A 1 201 ? -18.397 -3.659 15.203 1.00 96.06 201 TRP A C 1
ATOM 1651 O O . TRP A 1 201 ? -17.743 -3.435 16.213 1.00 96.06 201 TRP A O 1
ATOM 1661 N N . SER A 1 202 ? -18.552 -2.758 14.237 1.00 96.44 202 SER A N 1
ATOM 1662 C CA . SER A 1 202 ? -18.021 -1.391 14.305 1.00 96.44 202 SER A CA 1
ATOM 1663 C C . SER A 1 202 ? -18.932 -0.472 15.123 1.00 96.44 202 SER A C 1
ATOM 1665 O O . SER A 1 202 ? -20.162 -0.509 14.978 1.00 96.44 202 SER A O 1
ATOM 1667 N N . THR A 1 203 ? -18.342 0.381 15.965 1.00 97.62 203 THR A N 1
ATOM 1668 C CA . THR A 1 203 ? -19.082 1.447 16.656 1.00 97.62 203 THR A CA 1
ATOM 1669 C C . THR A 1 203 ? -19.359 2.641 15.736 1.00 97.62 203 THR A C 1
ATOM 1671 O O . THR A 1 203 ? -20.364 3.330 15.926 1.00 97.62 203 THR A O 1
ATOM 1674 N N . TRP A 1 204 ? -18.560 2.859 14.683 1.00 96.62 204 TRP A N 1
ATOM 1675 C CA . TRP A 1 204 ? -18.738 3.954 13.718 1.00 96.62 204 TRP A CA 1
ATOM 1676 C C . TRP A 1 204 ? -20.064 3.895 12.957 1.00 96.62 204 TRP A C 1
ATOM 1678 O O . TRP A 1 204 ? -20.654 4.932 12.625 1.00 96.62 204 TRP A O 1
ATOM 1688 N N . ALA A 1 205 ? -20.549 2.688 12.655 1.00 93.56 205 ALA A N 1
ATOM 1689 C CA . ALA A 1 205 ? -21.786 2.501 11.901 1.00 93.56 205 ALA A CA 1
ATOM 1690 C C . ALA A 1 205 ? -23.007 3.097 12.625 1.00 93.56 205 ALA A C 1
ATOM 1692 O O . ALA A 1 205 ? -23.876 3.672 11.970 1.00 93.56 205 ALA A O 1
ATOM 1693 N N . LYS A 1 206 ? -23.043 3.006 13.962 1.00 94.75 206 LYS A N 1
ATOM 1694 C CA . LYS A 1 206 ? -24.183 3.431 14.789 1.00 94.75 206 LYS A CA 1
ATOM 1695 C C . LYS A 1 206 ? -23.932 4.732 15.554 1.00 94.75 206 LYS A C 1
ATOM 1697 O O . LYS A 1 206 ? -24.835 5.557 15.640 1.00 94.75 206 LYS A O 1
ATOM 1702 N N . TYR A 1 207 ? -22.727 4.928 16.086 1.00 96.94 207 TYR A N 1
ATOM 1703 C CA . TYR A 1 207 ? -22.448 5.989 17.063 1.00 96.94 207 TYR A CA 1
ATOM 1704 C C . TYR A 1 207 ? -21.507 7.082 16.555 1.00 96.94 207 TYR A C 1
ATOM 1706 O O . TYR A 1 207 ? -21.417 8.139 17.180 1.00 96.94 207 TYR A O 1
ATOM 1714 N N . LYS A 1 208 ? -20.828 6.859 15.419 1.00 94.62 208 LYS A N 1
ATOM 1715 C CA . LYS A 1 208 ? -19.745 7.736 14.946 1.00 94.62 208 LYS A CA 1
ATOM 1716 C C . LYS A 1 208 ? -18.720 7.923 16.071 1.00 94.62 208 LYS A C 1
ATOM 1718 O O . LYS A 1 208 ? -18.183 6.936 16.554 1.00 94.62 208 LYS A O 1
ATOM 1723 N N . GLU A 1 209 ? -18.505 9.157 16.507 1.00 93.94 209 GLU A N 1
ATOM 1724 C CA . GLU A 1 209 ? -17.519 9.536 17.527 1.00 93.94 209 GLU A CA 1
ATOM 1725 C C . GLU A 1 209 ? -18.096 9.616 18.944 1.00 93.94 209 GLU A C 1
ATOM 1727 O O . GLU A 1 209 ? -17.364 9.870 19.905 1.00 93.94 209 GLU A O 1
ATOM 1732 N N . ASN A 1 210 ? -19.414 9.461 19.088 1.00 95.88 210 ASN A N 1
ATOM 1733 C CA . ASN A 1 210 ? -20.113 9.591 20.363 1.00 95.88 210 ASN A CA 1
ATOM 1734 C C . ASN A 1 210 ? -20.096 8.251 21.101 1.00 95.88 210 ASN A C 1
ATOM 1736 O O . ASN A 1 210 ? -21.123 7.588 21.245 1.00 95.88 210 ASN A O 1
ATOM 1740 N N . ILE A 1 211 ? -18.904 7.845 21.536 1.00 97.19 211 ILE A N 1
ATOM 1741 C CA . ILE A 1 211 ? -18.654 6.573 22.214 1.00 97.19 211 ILE A CA 1
ATOM 1742 C C . ILE A 1 211 ? -18.078 6.779 23.620 1.00 97.19 211 ILE A C 1
ATOM 1744 O O . ILE A 1 211 ? -17.368 7.748 23.889 1.00 97.19 211 ILE A O 1
ATOM 1748 N N . ASN A 1 212 ? -18.396 5.851 24.521 1.00 97.88 212 ASN A N 1
ATOM 1749 C CA . ASN A 1 212 ? -17.817 5.703 25.858 1.00 97.88 212 ASN A CA 1
ATOM 1750 C C . ASN A 1 212 ? -17.987 4.242 26.326 1.00 97.88 212 ASN A C 1
ATOM 1752 O O . ASN A 1 212 ? -18.599 3.433 25.619 1.00 97.88 212 ASN A O 1
ATOM 1756 N N . ALA A 1 213 ? -17.454 3.895 27.500 1.00 97.94 213 ALA A N 1
ATOM 1757 C CA . ALA A 1 213 ? -17.498 2.523 28.014 1.00 97.94 213 ALA A CA 1
ATOM 1758 C C . ALA A 1 213 ? -18.930 1.953 28.120 1.00 97.94 213 ALA A C 1
ATOM 1760 O O . ALA A 1 213 ? -19.166 0.805 27.733 1.00 97.94 213 ALA A O 1
ATOM 1761 N N . ASP A 1 214 ? -19.894 2.755 28.577 1.00 97.94 214 ASP A N 1
ATOM 1762 C CA . ASP A 1 214 ? -21.283 2.320 28.773 1.00 97.94 214 ASP A CA 1
ATOM 1763 C C . ASP A 1 214 ? -22.000 2.087 27.441 1.00 97.94 214 ASP A C 1
ATOM 1765 O O . ASP A 1 214 ? -22.663 1.067 27.256 1.00 97.94 214 ASP A O 1
ATOM 1769 N N . ILE A 1 215 ? -21.832 2.996 26.475 1.00 98.12 215 ILE A N 1
ATOM 1770 C CA . ILE A 1 215 ? -22.414 2.878 25.129 1.00 98.12 215 ILE A CA 1
ATOM 1771 C C . ILE A 1 215 ? -21.932 1.593 24.455 1.00 98.12 215 ILE A C 1
ATOM 1773 O O . ILE A 1 215 ? -22.736 0.849 23.893 1.00 98.12 215 ILE A O 1
ATOM 1777 N N . ILE A 1 216 ? -20.631 1.311 24.532 1.00 98.19 216 ILE A N 1
ATOM 1778 C CA . ILE A 1 216 ? -20.042 0.134 23.886 1.00 98.19 216 ILE A CA 1
ATOM 1779 C C . ILE A 1 216 ? -20.461 -1.151 24.610 1.00 98.19 216 ILE A C 1
ATOM 1781 O O . ILE A 1 216 ? -20.768 -2.148 23.957 1.00 98.19 216 ILE A O 1
ATOM 1785 N N . THR A 1 217 ? -20.540 -1.132 25.943 1.00 98.06 217 THR A N 1
ATOM 1786 C CA . THR A 1 217 ? -21.023 -2.280 26.727 1.00 98.06 217 THR A CA 1
ATOM 1787 C C . THR A 1 217 ? -22.484 -2.594 26.407 1.00 98.06 217 THR A C 1
ATOM 1789 O O . THR A 1 217 ? -22.818 -3.747 26.138 1.00 98.06 217 THR A O 1
ATOM 1792 N N . ASN A 1 218 ? -23.338 -1.570 26.333 1.00 98.12 218 ASN A N 1
ATOM 1793 C CA . ASN A 1 218 ? -24.736 -1.723 25.935 1.00 98.12 218 ASN A CA 1
ATOM 1794 C C . ASN A 1 218 ? -24.862 -2.241 24.498 1.00 98.12 218 ASN A C 1
ATOM 1796 O O . ASN A 1 218 ? -25.699 -3.099 24.226 1.00 98.12 218 ASN A O 1
ATOM 1800 N N . TYR A 1 219 ? -24.010 -1.776 23.582 1.00 97.81 219 TYR A N 1
ATOM 1801 C CA . TYR A 1 219 ? -23.992 -2.282 22.211 1.00 97.81 219 TYR A CA 1
ATOM 1802 C C . TYR A 1 219 ? -23.624 -3.771 22.155 1.00 97.81 219 TYR A C 1
ATOM 1804 O O . TYR A 1 219 ? -24.288 -4.545 21.465 1.00 97.81 219 TYR A O 1
ATOM 1812 N N . ALA A 1 220 ? -22.628 -4.196 22.935 1.00 97.94 220 ALA A N 1
ATOM 1813 C CA . ALA A 1 220 ? -22.284 -5.607 23.080 1.00 97.94 220 ALA A CA 1
ATOM 1814 C C . ALA A 1 220 ? -23.471 -6.431 23.612 1.00 97.94 220 ALA A C 1
ATOM 1816 O O . ALA A 1 220 ? -23.758 -7.506 23.085 1.00 97.94 220 ALA A O 1
ATOM 1817 N N . ASP A 1 221 ? -24.203 -5.918 24.603 1.00 98.00 221 ASP A N 1
ATOM 1818 C CA . ASP A 1 221 ? -25.389 -6.582 25.152 1.00 98.00 221 ASP A CA 1
ATOM 1819 C C . ASP A 1 221 ? -26.554 -6.659 24.164 1.00 98.00 221 ASP A C 1
ATOM 1821 O O . ASP A 1 221 ? -27.224 -7.689 24.085 1.00 98.00 221 ASP A O 1
ATOM 1825 N N . GLU A 1 222 ? -26.773 -5.623 23.356 1.00 97.50 222 GLU A N 1
ATOM 1826 C CA . GLU A 1 222 ? -27.757 -5.654 22.273 1.00 97.50 222 GLU A CA 1
ATOM 1827 C C . GLU A 1 222 ? -27.428 -6.736 21.238 1.00 97.50 222 GLU A C 1
ATOM 1829 O O . GLU A 1 222 ? -28.324 -7.479 20.829 1.00 97.50 222 GLU A O 1
ATOM 1834 N N . ILE A 1 223 ? -26.160 -6.866 20.835 1.00 96.94 223 ILE A N 1
ATOM 1835 C CA . ILE A 1 223 ? -25.715 -7.903 19.890 1.00 96.94 223 ILE A CA 1
ATOM 1836 C C . ILE A 1 223 ? -26.060 -9.296 20.435 1.00 96.94 223 ILE A C 1
ATOM 1838 O O . ILE A 1 223 ? -26.652 -10.114 19.726 1.00 96.94 223 ILE A O 1
ATOM 1842 N N . LEU A 1 224 ? -25.749 -9.547 21.713 1.00 96.81 224 LEU A N 1
ATOM 1843 C CA . LEU A 1 224 ? -26.043 -10.820 22.375 1.00 96.81 224 LEU A CA 1
ATOM 1844 C C . LEU A 1 224 ? -27.544 -11.071 22.516 1.00 96.81 224 LEU A C 1
ATOM 1846 O O . LEU A 1 224 ? -28.015 -12.168 22.222 1.00 96.81 224 LEU A O 1
ATOM 1850 N N . LYS A 1 225 ? -28.302 -10.058 22.947 1.00 98.00 225 LYS A N 1
ATOM 1851 C CA . LYS A 1 225 ? -29.752 -10.146 23.153 1.00 98.00 225 LYS A CA 1
ATOM 1852 C C . LYS A 1 225 ? -30.495 -10.503 21.866 1.00 98.00 225 LYS A C 1
ATOM 1854 O O . LYS A 1 225 ? -31.492 -11.215 21.921 1.00 98.00 225 LYS A O 1
ATOM 1859 N N . ASN A 1 226 ? -30.009 -10.028 20.721 1.00 97.25 226 ASN A N 1
ATOM 1860 C CA . ASN A 1 226 ? -30.585 -10.334 19.411 1.00 97.25 226 ASN A CA 1
ATOM 1861 C C . ASN A 1 226 ? -30.098 -11.672 18.821 1.00 97.25 226 ASN A C 1
ATOM 1863 O O . ASN A 1 226 ? -30.475 -12.019 17.705 1.00 97.25 226 ASN A O 1
ATOM 1867 N N . GLY A 1 227 ? -29.276 -12.438 19.548 1.00 96.12 227 GLY A N 1
ATOM 1868 C CA . GLY A 1 227 ? -28.811 -13.755 19.111 1.00 96.12 227 GLY A CA 1
ATOM 1869 C C . GLY A 1 227 ? -27.812 -13.718 17.952 1.00 96.12 227 GLY A C 1
ATOM 1870 O O . GLY A 1 227 ? -27.650 -14.721 17.259 1.00 96.12 227 GLY A O 1
ATOM 1871 N N . PHE A 1 228 ? -27.147 -12.583 17.716 1.00 95.44 228 PHE A N 1
ATOM 1872 C CA . PHE A 1 228 ? -26.150 -12.482 16.655 1.00 95.44 228 PHE A CA 1
ATOM 1873 C C . PHE A 1 228 ? -24.813 -13.130 17.043 1.00 95.44 228 PHE A C 1
ATOM 1875 O O . PHE A 1 228 ? -24.443 -13.227 18.216 1.00 95.44 228 PHE A O 1
ATOM 1882 N N . ASN A 1 229 ? -24.052 -13.552 16.029 1.00 92.25 229 ASN A N 1
ATOM 1883 C CA . ASN A 1 229 ? -22.732 -14.143 16.226 1.00 92.25 229 ASN A CA 1
ATOM 1884 C C . ASN A 1 229 ? -21.712 -13.117 16.747 1.00 92.25 229 ASN A C 1
ATOM 1886 O O . ASN A 1 229 ? -21.654 -11.969 16.300 1.00 92.25 229 ASN A O 1
ATOM 1890 N N . LYS A 1 230 ? -20.860 -13.580 17.664 1.00 89.94 230 LYS A N 1
ATOM 1891 C CA . LYS A 1 230 ? -19.769 -12.812 18.273 1.00 89.94 230 LYS A CA 1
ATOM 1892 C C . LYS A 1 230 ? -18.505 -12.914 17.423 1.00 89.94 230 LYS A C 1
ATOM 1894 O O . LYS A 1 230 ? -18.175 -13.997 16.942 1.00 89.94 230 LYS A O 1
ATOM 1899 N N . SER A 1 231 ? -17.787 -11.805 17.279 1.00 92.6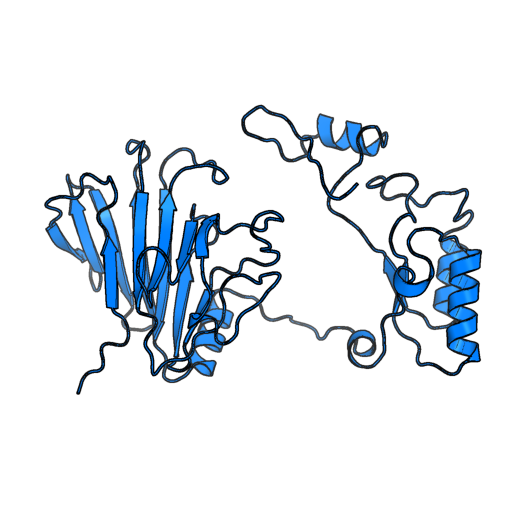2 231 SER A N 1
ATOM 1900 C CA . SER A 1 231 ? -16.442 -11.791 16.697 1.00 92.62 231 SER A CA 1
ATOM 1901 C C . SER A 1 231 ? -15.622 -10.649 17.318 1.00 92.62 231 SER A C 1
ATOM 1903 O O . SER A 1 231 ? -15.551 -10.545 18.544 1.00 92.62 231 SER A O 1
ATOM 1905 N N . TYR A 1 232 ? -15.033 -9.780 16.507 1.00 95.81 232 TYR A N 1
ATOM 1906 C CA . TYR A 1 232 ? -14.440 -8.524 16.906 1.00 95.81 232 TYR A CA 1
ATOM 1907 C C . TYR A 1 232 ? -15.512 -7.455 17.132 1.00 95.81 232 TYR A C 1
ATOM 1909 O O . TYR A 1 232 ? -16.414 -7.281 16.311 1.00 95.81 232 TYR A O 1
ATOM 1917 N N . LEU A 1 233 ? -15.392 -6.741 18.246 1.00 97.38 233 LEU A N 1
ATOM 1918 C CA . LEU A 1 233 ? -16.024 -5.453 18.489 1.00 97.38 233 LEU A CA 1
ATOM 1919 C C . LEU A 1 233 ? -14.943 -4.389 18.292 1.00 97.38 233 LEU A C 1
ATOM 1921 O O . LEU A 1 233 ? -13.953 -4.361 19.027 1.00 97.38 233 LEU A O 1
ATOM 1925 N N . GLU A 1 234 ? -15.113 -3.573 17.262 1.00 97.50 234 GLU A N 1
ATOM 1926 C CA . GLU A 1 234 ? -14.183 -2.513 16.902 1.00 97.50 234 GLU A CA 1
ATOM 1927 C C . GLU A 1 234 ? -14.591 -1.218 17.594 1.00 97.50 234 GLU A C 1
ATOM 1929 O O . GLU A 1 234 ? -15.697 -0.712 17.395 1.00 97.50 234 GLU A O 1
ATOM 1934 N N . ILE A 1 235 ? -13.686 -0.705 18.425 1.00 98.00 235 ILE A N 1
ATOM 1935 C CA . ILE A 1 235 ? -13.805 0.613 19.037 1.00 98.00 235 ILE A CA 1
ATOM 1936 C C . ILE A 1 235 ? -13.256 1.617 18.023 1.00 98.00 235 ILE A C 1
ATOM 1938 O O . ILE A 1 235 ? -12.042 1.725 17.836 1.00 98.00 235 ILE A O 1
ATOM 1942 N N . ASP A 1 236 ? -14.167 2.297 17.337 1.00 96.69 236 ASP A N 1
ATOM 1943 C CA . ASP A 1 236 ? -13.845 3.311 16.335 1.00 96.69 236 ASP A CA 1
ATOM 1944 C C . ASP A 1 236 ? -13.419 4.652 16.958 1.00 96.69 236 ASP A C 1
ATOM 1946 O O . ASP A 1 236 ? -13.189 4.771 18.160 1.00 96.69 236 ASP A O 1
ATOM 1950 N N . ASP A 1 237 ? -13.281 5.647 16.086 1.00 94.19 237 ASP A N 1
ATOM 1951 C CA . ASP A 1 237 ? -12.769 6.990 16.321 1.00 94.19 237 ASP A CA 1
ATOM 1952 C C . ASP A 1 237 ? -13.242 7.677 17.625 1.00 94.19 237 ASP A C 1
ATOM 1954 O O . ASP A 1 237 ? -14.352 7.464 18.118 1.00 94.19 237 ASP A O 1
ATOM 1958 N N . ASN A 1 238 ? -12.402 8.586 18.134 1.00 94.06 238 ASN A N 1
ATOM 1959 C CA . ASN A 1 238 ? -12.627 9.428 19.313 1.00 94.06 238 ASN A CA 1
ATOM 1960 C C . ASN A 1 238 ? -12.649 8.672 20.660 1.00 94.06 238 ASN A C 1
ATOM 1962 O O . ASN A 1 238 ? -13.303 9.103 21.619 1.00 94.06 238 ASN A O 1
ATOM 1966 N N . TRP A 1 239 ? -11.931 7.547 20.746 1.00 97.06 239 TRP A N 1
ATOM 1967 C CA . TRP A 1 239 ? -11.625 6.872 22.014 1.00 97.06 239 TRP A CA 1
ATOM 1968 C C . TRP A 1 239 ? -10.459 7.532 22.766 1.00 97.06 239 TRP A C 1
ATOM 1970 O O . TRP A 1 239 ? -10.398 7.460 23.996 1.00 97.06 239 TRP A O 1
ATOM 1980 N N . GLU A 1 240 ? -9.549 8.174 22.030 1.00 96.62 240 GLU A N 1
ATOM 1981 C CA . GLU A 1 240 ? -8.382 8.870 22.565 1.00 96.62 240 GLU A CA 1
ATOM 1982 C C . GLU A 1 240 ? -8.754 10.186 23.256 1.00 96.62 240 GLU A C 1
ATOM 1984 O O . GLU A 1 240 ? -9.757 10.819 22.922 1.00 96.62 240 GLU A O 1
ATOM 1989 N N . ARG A 1 241 ? -7.894 10.646 24.169 1.00 96.38 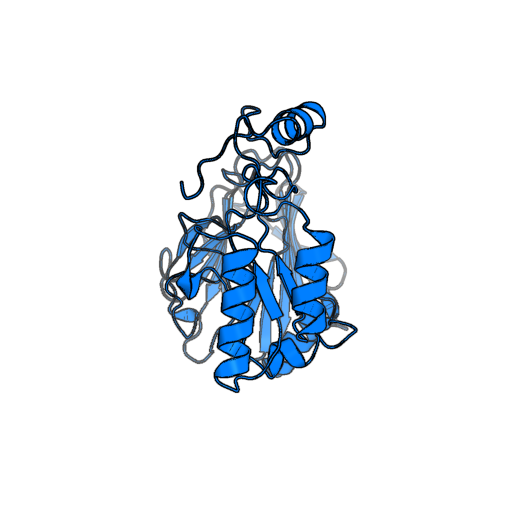241 ARG A N 1
ATOM 1990 C CA . ARG A 1 241 ? -7.942 12.005 24.741 1.00 96.38 241 ARG A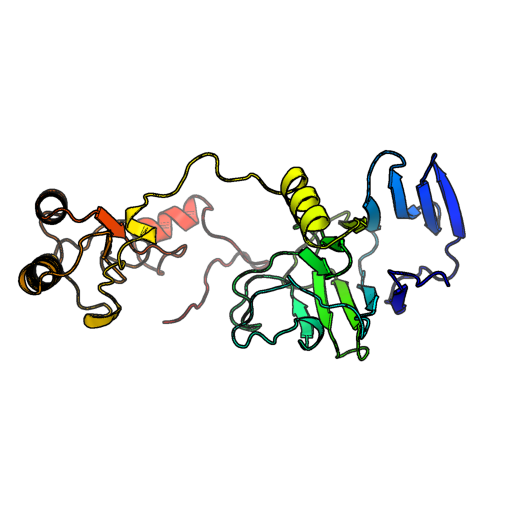 CA 1
ATOM 1991 C C . ARG A 1 241 ? -7.839 13.087 23.660 1.00 96.38 241 ARG A C 1
ATOM 1993 O O . ARG A 1 241 ? -8.536 14.097 23.694 1.00 96.38 241 ARG A O 1
ATOM 2000 N N . CYS A 1 242 ? -6.938 12.885 22.706 1.00 95.00 242 CYS A N 1
ATOM 2001 C CA . CYS A 1 242 ? -6.824 13.661 21.478 1.00 95.00 242 CYS A CA 1
ATOM 2002 C C . CYS A 1 242 ? -6.212 12.771 20.394 1.00 95.00 242 CYS A C 1
ATOM 2004 O O . CYS A 1 242 ? -5.448 11.868 20.715 1.00 95.00 242 CYS A O 1
ATOM 2006 N N . TYR A 1 243 ? -6.530 13.029 19.123 1.00 94.88 243 TYR A N 1
ATOM 2007 C CA . TYR A 1 243 ? -6.022 12.234 18.000 1.00 94.88 243 TYR A CA 1
ATOM 2008 C C . TYR A 1 243 ? -4.492 12.115 18.039 1.00 94.88 243 TYR A C 1
ATOM 2010 O O . TYR A 1 243 ? -3.781 13.120 17.900 1.00 94.88 243 TYR A O 1
ATOM 2018 N N . GLY A 1 244 ? -4.005 10.884 18.193 1.00 94.62 244 GLY A N 1
ATOM 2019 C CA . GLY A 1 244 ? -2.585 10.546 18.254 1.00 94.62 244 GLY A CA 1
ATOM 2020 C C . GLY A 1 244 ? -1.970 10.566 19.656 1.00 94.62 244 GLY A C 1
ATOM 2021 O O . GLY A 1 244 ? -0.748 10.453 19.766 1.00 94.62 244 GLY A O 1
ATOM 2022 N N . SER A 1 245 ? -2.764 10.703 20.726 1.00 96.06 245 SER A N 1
ATOM 2023 C CA . SER A 1 245 ? -2.251 10.561 22.097 1.00 96.06 245 SER A CA 1
ATOM 2024 C C . SER A 1 245 ? -1.886 9.117 22.446 1.00 96.06 245 SER A C 1
ATOM 2026 O O . SER A 1 245 ? -1.047 8.907 23.317 1.00 96.06 245 SER A O 1
ATOM 2028 N N . GLY A 1 246 ? -2.509 8.123 21.807 1.00 95.50 246 GLY A N 1
ATOM 2029 C CA . GLY A 1 246 ? -2.387 6.704 22.149 1.00 95.50 246 GLY A CA 1
ATOM 2030 C C . GLY A 1 246 ? -3.012 6.339 23.501 1.00 95.50 246 GLY A C 1
ATOM 2031 O O . GLY A 1 246 ? -2.770 5.251 24.022 1.00 95.50 246 GLY A O 1
ATOM 2032 N N . GLU A 1 247 ? -3.799 7.242 24.086 1.00 96.12 247 GLU A N 1
ATOM 2033 C CA . GLU A 1 247 ? -4.308 7.163 25.458 1.00 96.12 247 GLU A CA 1
ATOM 2034 C C . GLU A 1 247 ? -5.821 7.350 25.468 1.00 96.12 247 GLU A C 1
ATOM 2036 O O . GLU A 1 247 ? -6.314 8.345 24.938 1.00 96.12 247 GLU A O 1
ATOM 2041 N N . PHE A 1 248 ? -6.548 6.440 26.122 1.00 97.56 248 PHE A N 1
ATOM 2042 C CA . PHE A 1 248 ? -7.998 6.548 26.283 1.00 97.56 248 PHE A CA 1
ATOM 2043 C C . PHE A 1 248 ? -8.394 7.818 27.044 1.00 97.56 248 PHE A C 1
ATOM 2045 O O . PHE A 1 248 ? -7.801 8.156 28.069 1.00 97.56 248 PHE A O 1
ATOM 2052 N N . GLU A 1 249 ? -9.456 8.475 26.581 1.00 97.38 249 GLU A N 1
ATOM 2053 C CA . GLU A 1 249 ? -10.074 9.599 27.283 1.00 97.38 249 GLU A CA 1
ATOM 2054 C C . GLU A 1 249 ? -10.716 9.118 28.593 1.00 97.38 249 GLU A C 1
ATOM 2056 O O . GLU A 1 249 ? -11.706 8.381 28.590 1.00 97.38 249 GLU A O 1
ATOM 2061 N N . THR A 1 250 ? -10.167 9.540 29.732 1.00 97.19 250 THR A N 1
ATOM 2062 C CA . THR A 1 250 ? -10.540 9.017 31.056 1.00 97.19 250 THR A CA 1
ATOM 2063 C C . THR A 1 250 ? -11.963 9.386 31.465 1.00 97.19 250 THR A C 1
ATOM 2065 O O . THR A 1 250 ? -12.599 8.628 32.199 1.00 97.19 250 THR A O 1
ATOM 2068 N N . THR A 1 251 ? -12.507 10.492 30.949 1.00 96.81 251 THR A N 1
ATOM 2069 C CA . THR A 1 251 ? -13.913 10.870 31.174 1.00 96.81 251 THR A CA 1
ATOM 2070 C C . THR A 1 251 ? -14.898 9.953 30.444 1.00 96.81 251 THR A C 1
ATOM 2072 O O . THR A 1 251 ? -16.020 9.765 30.909 1.00 96.81 251 THR A O 1
ATOM 2075 N N . LYS A 1 252 ? -14.480 9.332 29.333 1.00 97.31 252 LYS A N 1
ATOM 2076 C CA . LYS A 1 252 ? -15.262 8.337 28.578 1.00 97.31 252 LYS A CA 1
ATOM 2077 C C . LYS A 1 252 ? -14.973 6.899 29.025 1.00 97.31 252 LYS A C 1
ATOM 2079 O O . LYS A 1 252 ? -15.835 6.028 28.899 1.00 97.31 252 LYS A O 1
ATOM 2084 N N . PHE A 1 253 ? -13.763 6.649 29.524 1.00 97.75 253 PHE A N 1
ATOM 2085 C CA . PHE A 1 253 ? -13.241 5.324 29.853 1.00 97.75 253 PHE A CA 1
ATOM 2086 C C . PHE A 1 253 ? -12.439 5.355 31.165 1.00 97.75 253 PHE A C 1
ATOM 2088 O O . PHE A 1 253 ? -11.212 5.274 31.177 1.00 97.75 253 PHE A O 1
ATOM 2095 N N . ASN A 1 254 ? -13.139 5.444 32.295 1.00 95.88 254 ASN A N 1
ATOM 2096 C CA . ASN A 1 254 ? -12.527 5.578 33.624 1.00 95.88 254 ASN A CA 1
ATOM 2097 C C . ASN A 1 254 ? -11.692 4.358 34.078 1.00 95.88 254 ASN A C 1
ATOM 2099 O O . ASN A 1 254 ? -10.732 4.511 34.830 1.00 95.88 254 ASN A O 1
ATOM 2103 N N . ASN A 1 255 ? -12.043 3.145 33.641 1.00 97.06 255 ASN A N 1
ATOM 2104 C CA . ASN A 1 255 ? -11.322 1.908 33.936 1.00 97.06 255 ASN A CA 1
ATOM 2105 C C . ASN A 1 255 ? -11.290 1.006 32.696 1.00 97.06 255 ASN A C 1
ATOM 2107 O O . ASN A 1 255 ? -12.069 0.056 32.565 1.00 97.06 255 ASN A O 1
ATOM 2111 N N . VAL A 1 256 ? -10.367 1.318 31.784 1.00 96.94 256 VAL A N 1
ATOM 2112 C CA . VAL A 1 256 ? -10.188 0.610 30.506 1.00 96.94 256 VAL A CA 1
ATOM 2113 C C . VAL A 1 256 ? -9.974 -0.890 30.719 1.00 96.94 256 VAL A C 1
ATOM 2115 O O . VAL A 1 256 ? -10.584 -1.697 30.026 1.00 96.94 256 VAL A O 1
ATOM 2118 N N . THR A 1 257 ? -9.166 -1.290 31.707 1.00 97.38 257 THR A N 1
ATOM 2119 C CA . THR A 1 257 ? -8.894 -2.708 31.991 1.00 97.38 257 THR A CA 1
ATOM 2120 C C . THR A 1 257 ? -10.172 -3.472 32.322 1.00 97.38 257 THR A C 1
ATOM 2122 O O . THR A 1 257 ? -10.426 -4.528 31.744 1.00 97.38 257 THR A O 1
ATOM 2125 N N . ASN A 1 258 ? -10.998 -2.939 33.226 1.00 97.88 258 ASN A N 1
ATOM 2126 C CA . ASN A 1 258 ? -12.268 -3.565 33.576 1.00 97.88 258 ASN A CA 1
ATOM 2127 C C . ASN A 1 258 ? -13.234 -3.579 32.383 1.00 97.88 258 ASN A C 1
ATOM 2129 O O . ASN A 1 258 ? -13.785 -4.628 32.068 1.00 97.88 258 ASN A O 1
ATOM 2133 N N . PHE A 1 259 ? -13.379 -2.453 31.683 1.00 97.81 259 PHE A N 1
ATOM 2134 C CA . PHE A 1 259 ? -14.222 -2.337 30.491 1.00 97.81 259 PHE A CA 1
ATOM 2135 C C . PHE A 1 259 ? -13.862 -3.380 29.416 1.00 97.81 259 PHE A C 1
ATOM 2137 O O . PHE A 1 259 ? -14.713 -4.146 28.966 1.00 97.81 259 PHE A O 1
ATOM 2144 N N . ILE A 1 260 ? -12.581 -3.502 29.065 1.00 98.00 260 ILE A N 1
ATOM 2145 C CA . ILE A 1 260 ? -12.115 -4.492 28.087 1.00 98.00 260 ILE A CA 1
ATOM 2146 C C . ILE A 1 260 ? -12.330 -5.924 28.595 1.00 98.00 260 ILE A C 1
ATOM 2148 O O . ILE A 1 260 ? -12.728 -6.796 27.819 1.00 98.00 260 ILE A O 1
ATOM 2152 N N . ASN A 1 261 ? -12.109 -6.188 29.885 1.00 98.25 261 ASN A N 1
ATOM 2153 C CA . ASN A 1 261 ? -12.359 -7.508 30.470 1.00 98.25 261 ASN A CA 1
ATOM 2154 C C . ASN A 1 261 ? -13.846 -7.884 30.450 1.00 98.25 261 ASN A C 1
ATOM 2156 O O . ASN A 1 261 ? -14.166 -9.045 30.203 1.00 98.25 261 ASN A O 1
ATOM 2160 N N . GLN A 1 262 ? -14.751 -6.922 30.644 1.00 97.81 262 GLN A N 1
ATOM 2161 C CA . GLN A 1 262 ? -16.195 -7.133 30.522 1.00 97.81 262 GLN A CA 1
ATOM 2162 C C . GLN A 1 262 ? -16.603 -7.498 29.089 1.00 97.81 262 GLN A C 1
ATOM 2164 O O . GLN A 1 262 ? -17.396 -8.415 28.885 1.00 97.81 262 GLN A O 1
ATOM 2169 N N . LEU A 1 263 ? -16.038 -6.840 28.075 1.00 98.19 263 LEU A N 1
ATOM 2170 C CA . LEU A 1 263 ? -16.318 -7.191 26.678 1.00 98.19 263 LEU A CA 1
ATOM 2171 C C . LEU A 1 263 ? -15.739 -8.567 26.306 1.00 98.19 263 LEU A C 1
ATOM 2173 O O . LEU A 1 263 ? -16.397 -9.372 25.643 1.00 98.19 263 LEU A O 1
ATOM 2177 N N . LYS A 1 264 ? -14.532 -8.880 26.792 1.00 97.75 264 LYS A N 1
ATOM 2178 C CA . LYS A 1 264 ? -13.907 -10.195 26.598 1.00 97.75 264 LYS A CA 1
ATOM 2179 C C . LYS A 1 264 ? -14.676 -11.317 27.294 1.00 97.75 264 LYS A C 1
ATOM 2181 O O . LYS A 1 264 ? -14.821 -12.386 26.707 1.00 97.75 264 LYS A O 1
ATOM 2186 N N . SER A 1 265 ? -15.210 -11.096 28.498 1.00 97.69 265 SER A N 1
ATOM 2187 C CA . SER A 1 265 ? -16.011 -12.106 29.212 1.00 97.69 265 SER A CA 1
ATOM 2188 C C . SER A 1 265 ? -17.342 -12.404 28.513 1.00 97.69 265 SER A C 1
ATOM 2190 O O . SER A 1 265 ? -17.838 -13.527 28.583 1.00 97.69 265 SER A O 1
ATOM 2192 N N . LYS A 1 266 ? -17.871 -11.440 27.748 1.00 96.25 266 LYS A N 1
ATOM 2193 C CA . LYS A 1 266 ? -19.005 -11.622 26.826 1.00 96.25 266 LYS A CA 1
ATOM 2194 C C . LYS A 1 266 ? -18.635 -12.397 25.549 1.00 96.25 266 LYS A C 1
ATOM 2196 O O . LYS A 1 266 ? -19.522 -12.792 24.792 1.00 96.25 266 LYS A O 1
ATOM 2201 N N . GLY A 1 267 ? -17.349 -12.674 25.327 1.00 95.12 267 GLY A N 1
ATOM 2202 C CA . GLY A 1 267 ? -16.835 -13.463 24.207 1.00 95.12 267 GLY A CA 1
ATOM 2203 C C . GLY A 1 267 ? -16.439 -12.647 22.977 1.00 95.12 267 GLY A C 1
ATOM 2204 O O . GLY A 1 267 ? -16.243 -13.242 21.919 1.00 95.12 267 GLY A O 1
ATOM 2205 N N . PHE A 1 268 ? -16.326 -11.320 23.092 1.00 97.25 268 PHE A N 1
ATOM 2206 C CA . PHE A 1 268 ? -15.822 -10.474 22.011 1.00 97.25 268 PHE A CA 1
ATOM 2207 C C . PHE A 1 268 ? -14.292 -10.426 22.011 1.00 97.25 268 PHE A C 1
ATOM 2209 O O . PHE A 1 268 ? -13.646 -10.327 23.058 1.00 97.25 268 PHE A O 1
ATOM 2216 N N . LYS A 1 269 ? -13.704 -10.434 20.814 1.00 96.12 269 LYS A N 1
ATOM 2217 C CA . LYS A 1 269 ? -12.347 -9.920 20.591 1.00 96.12 269 LYS A CA 1
ATOM 2218 C C . LYS A 1 269 ? -12.441 -8.421 20.349 1.00 96.12 269 LYS A C 1
ATOM 2220 O O . LYS A 1 269 ? -13.475 -7.945 19.902 1.00 96.12 269 LYS A O 1
ATOM 2225 N N . ILE A 1 270 ? -11.396 -7.669 20.671 1.00 96.69 270 ILE A N 1
ATOM 2226 C CA . ILE A 1 270 ? -11.442 -6.205 20.591 1.00 96.69 270 ILE A CA 1
ATOM 2227 C C . ILE A 1 270 ? -10.398 -5.731 19.593 1.00 96.69 270 ILE A C 1
ATOM 2229 O O . ILE A 1 270 ? -9.235 -6.130 19.692 1.00 96.69 270 ILE A O 1
ATOM 2233 N N . SER A 1 271 ? -10.822 -4.895 18.650 1.00 96.06 271 SER A N 1
ATOM 2234 C CA . SER A 1 271 ? -9.940 -4.078 17.818 1.00 96.06 271 SER A CA 1
ATOM 2235 C C . SER A 1 271 ? -10.144 -2.606 18.157 1.00 96.06 271 SER A C 1
ATOM 2237 O O . SER A 1 271 ? -11.175 -2.207 18.701 1.00 96.06 271 SER A O 1
ATOM 2239 N N . LEU A 1 272 ? -9.122 -1.810 17.871 1.00 96.38 272 LEU A N 1
ATOM 2240 C CA . LEU A 1 272 ? -9.112 -0.378 18.106 1.00 96.38 272 LEU A CA 1
ATOM 2241 C C . LEU A 1 272 ? -8.748 0.303 16.796 1.00 96.38 272 LEU A C 1
ATOM 2243 O O . LEU A 1 272 ? -7.757 -0.075 16.164 1.00 96.38 272 LEU A O 1
ATOM 2247 N N . TRP A 1 273 ? -9.541 1.288 16.396 1.00 96.06 273 TRP A N 1
ATOM 2248 C CA . TRP A 1 273 ? -9.200 2.123 15.261 1.00 96.06 273 TRP A CA 1
ATOM 2249 C C . TRP A 1 273 ? -8.024 3.032 15.631 1.00 96.06 273 TRP A C 1
ATOM 2251 O O . TRP A 1 273 ? -8.041 3.702 16.663 1.00 96.06 273 TRP A O 1
ATOM 2261 N N . ILE A 1 274 ? -6.988 3.039 14.793 1.00 95.19 274 ILE A N 1
ATOM 2262 C CA . ILE A 1 274 ? -5.790 3.867 14.959 1.00 95.19 274 ILE A CA 1
ATOM 2263 C C . ILE A 1 274 ? -5.476 4.592 13.653 1.00 95.19 274 ILE A C 1
ATOM 2265 O O . ILE A 1 274 ? -5.894 4.167 12.573 1.00 95.19 274 ILE A O 1
ATOM 2269 N N . HIS A 1 275 ? -4.680 5.653 13.740 1.00 92.69 275 HIS A N 1
ATOM 2270 C CA . HIS A 1 275 ? -4.297 6.457 12.587 1.00 92.69 275 HIS A CA 1
ATOM 2271 C C . HIS A 1 275 ? -2.841 6.953 12.682 1.00 92.69 275 HIS A C 1
ATOM 2273 O O . HIS A 1 275 ? -2.299 7.077 13.778 1.00 92.69 275 HIS A O 1
ATOM 2279 N N . PRO A 1 276 ? -2.174 7.243 11.547 1.00 92.38 276 PRO A N 1
ATOM 2280 C CA . PRO A 1 276 ? -0.752 7.593 11.519 1.00 92.38 276 PRO A CA 1
ATOM 2281 C C . PRO A 1 276 ? -0.508 9.114 11.571 1.00 92.38 276 PRO A C 1
ATOM 2283 O O . PRO A 1 276 ? 0.303 9.639 10.811 1.00 92.38 276 PRO A O 1
ATOM 2286 N N . PHE A 1 277 ? -1.233 9.844 12.420 1.00 92.31 277 PHE A N 1
ATOM 2287 C CA . PHE A 1 277 ? -1.073 11.298 12.571 1.00 92.31 277 PHE A CA 1
ATOM 2288 C C . PHE A 1 277 ? -1.329 11.739 14.013 1.00 92.31 277 PHE A C 1
ATOM 2290 O O . PHE A 1 277 ? -1.964 11.019 14.771 1.00 92.31 277 PHE A O 1
ATOM 2297 N N . ILE A 1 278 ? -0.834 12.919 14.385 1.00 95.12 278 ILE A N 1
ATOM 2298 C CA . ILE A 1 278 ? -1.019 13.511 15.715 1.00 95.12 278 ILE A CA 1
ATOM 2299 C C . ILE A 1 278 ? -1.582 14.915 15.519 1.00 95.12 278 ILE A C 1
ATOM 2301 O O . ILE A 1 278 ? -1.059 15.678 14.706 1.00 95.12 278 ILE A O 1
ATOM 2305 N N . ASN A 1 279 ? -2.641 15.261 16.250 1.00 94.25 279 ASN A N 1
ATOM 2306 C CA . ASN A 1 279 ? -3.194 16.610 16.195 1.00 94.25 279 ASN A CA 1
ATOM 2307 C C . ASN A 1 279 ? -2.211 17.633 16.774 1.00 94.25 279 ASN A C 1
ATOM 2309 O O . ASN A 1 279 ? -1.612 17.418 17.831 1.00 94.25 279 ASN A O 1
ATOM 2313 N N . ASN A 1 280 ? -2.121 18.796 16.127 1.00 93.00 280 ASN A N 1
ATOM 2314 C CA . ASN A 1 280 ? -1.376 19.933 16.660 1.00 93.00 280 ASN A CA 1
ATOM 2315 C C . ASN A 1 280 ? -1.881 20.270 18.073 1.00 93.00 280 ASN A C 1
ATOM 2317 O O . ASN A 1 280 ? -3.080 20.452 18.283 1.00 93.00 280 ASN A O 1
ATOM 2321 N N . GLY A 1 281 ? -0.963 20.354 19.037 1.00 93.38 281 GLY A N 1
ATOM 2322 C CA . GLY A 1 281 ? -1.283 20.650 20.438 1.00 93.38 281 GLY A CA 1
A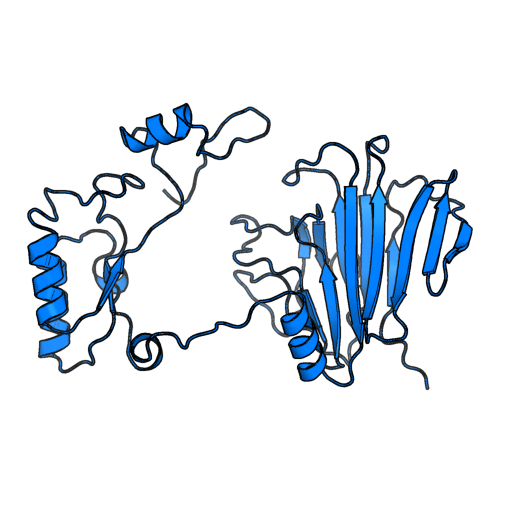TOM 2323 C C . GLY A 1 281 ? -1.771 19.453 21.262 1.00 93.38 281 GLY A C 1
ATOM 2324 O O . GLY A 1 281 ? -2.103 19.625 22.434 1.00 93.38 281 GLY A O 1
ATOM 2325 N N . CYS A 1 282 ? -1.791 18.237 20.703 1.00 96.19 282 CYS A N 1
ATOM 2326 C CA . CYS A 1 282 ? -2.030 17.010 21.465 1.00 96.19 282 CYS A CA 1
ATOM 2327 C C . CYS A 1 282 ? -0.783 16.646 22.291 1.00 96.19 282 CYS A C 1
ATOM 2329 O O . CYS A 1 282 ? 0.004 15.773 21.929 1.00 96.19 282 CYS A O 1
ATOM 2331 N N . GLU A 1 283 ? -0.557 17.367 23.389 1.00 96.50 283 GLU A N 1
ATOM 2332 C CA . GLU A 1 283 ? 0.646 17.201 24.205 1.00 96.50 283 GLU A CA 1
ATOM 2333 C C . GLU A 1 283 ? 0.531 16.051 25.222 1.00 96.50 283 GLU A C 1
ATOM 2335 O O . GLU A 1 283 ? -0.575 15.764 25.704 1.00 96.50 283 GLU A O 1
ATOM 2340 N N . PRO A 1 284 ? 1.648 15.362 25.547 1.00 96.19 284 PRO A N 1
ATOM 2341 C CA . PRO A 1 284 ? 3.020 15.598 25.060 1.00 96.19 284 PRO A CA 1
ATOM 2342 C C . PRO A 1 284 ? 3.353 14.910 23.720 1.00 96.19 284 PRO A C 1
ATOM 2344 O O . PRO A 1 284 ? 4.486 15.005 23.249 1.00 96.19 284 PRO A O 1
ATOM 2347 N N . ALA A 1 285 ? 2.408 14.171 23.124 1.00 96.56 285 ALA A N 1
ATOM 2348 C CA . ALA A 1 285 ? 2.654 13.341 21.942 1.00 96.56 285 ALA A CA 1
ATOM 2349 C C . ALA A 1 285 ? 3.140 14.166 20.742 1.00 96.56 285 ALA A C 1
ATOM 2351 O O . ALA A 1 285 ? 4.110 13.792 20.078 1.00 96.56 285 ALA A O 1
ATOM 2352 N N . HIS A 1 286 ? 2.508 15.315 20.508 1.00 95.50 286 HIS A N 1
ATOM 2353 C CA . HIS A 1 286 ? 2.855 16.221 19.422 1.00 95.50 286 HIS A CA 1
ATOM 2354 C C . HIS A 1 286 ? 4.284 16.774 19.564 1.00 95.50 286 HIS A C 1
ATOM 2356 O O . HIS A 1 286 ? 5.093 16.594 18.651 1.00 95.50 286 HIS A O 1
ATOM 2362 N N . MET A 1 287 ? 4.655 17.351 20.714 1.00 95.62 287 MET A N 1
ATOM 2363 C CA . MET A 1 287 ? 6.017 17.855 20.929 1.00 95.62 287 MET A CA 1
ATOM 2364 C C . MET A 1 287 ? 7.060 16.734 20.899 1.00 95.62 287 MET A C 1
ATOM 2366 O O . MET A 1 287 ? 8.139 16.905 20.332 1.00 95.62 287 MET A O 1
ATOM 2370 N N . ASN A 1 288 ? 6.736 15.563 21.452 1.00 95.88 288 ASN A N 1
ATOM 2371 C CA . ASN A 1 288 ? 7.624 14.405 21.420 1.00 95.88 288 ASN A CA 1
ATOM 2372 C C . ASN A 1 288 ? 7.937 13.967 19.979 1.00 95.88 288 ASN A C 1
ATOM 2374 O O . ASN A 1 288 ? 9.094 13.686 19.659 1.00 95.88 288 ASN A O 1
ATOM 2378 N N . ALA A 1 289 ? 6.935 13.960 19.095 1.00 95.38 289 ALA A N 1
ATOM 2379 C CA . ALA A 1 289 ? 7.123 13.624 17.686 1.00 95.38 289 ALA A CA 1
ATOM 2380 C C . ALA A 1 289 ? 8.018 14.634 16.946 1.00 95.38 289 ALA A C 1
ATOM 2382 O O . ALA A 1 289 ? 8.822 14.232 16.100 1.00 95.38 289 ALA A O 1
ATOM 2383 N N . LEU A 1 290 ? 7.916 15.925 17.280 1.00 93.88 290 LEU A N 1
ATOM 2384 C CA . LEU A 1 290 ? 8.741 16.981 16.685 1.00 93.88 290 LEU A CA 1
ATOM 2385 C C . LEU A 1 290 ? 10.191 16.941 17.187 1.00 93.88 290 LEU A C 1
ATOM 2387 O O . LEU A 1 290 ? 11.116 16.957 16.372 1.00 93.88 290 LEU A O 1
ATOM 2391 N N . LEU A 1 291 ? 10.397 16.848 18.506 1.00 95.31 291 LEU A N 1
ATOM 2392 C CA . LEU A 1 291 ? 11.730 16.867 19.124 1.00 95.31 291 LEU A CA 1
ATOM 2393 C C . LEU A 1 291 ? 12.571 15.637 18.760 1.00 95.31 291 LEU A C 1
ATOM 2395 O O . LEU A 1 291 ? 13.787 15.748 18.622 1.00 95.31 291 LEU A O 1
ATOM 2399 N N . ASN A 1 292 ? 11.932 14.481 18.556 1.00 96.44 292 ASN A N 1
ATOM 2400 C CA . ASN A 1 292 ? 12.617 13.228 18.222 1.00 96.44 292 ASN A CA 1
ATOM 2401 C C . ASN A 1 292 ? 12.637 12.913 16.716 1.00 96.44 292 ASN A C 1
ATOM 2403 O O . ASN A 1 292 ? 13.062 11.828 16.328 1.00 96.44 292 ASN A O 1
ATOM 2407 N N . ASN A 1 293 ? 12.210 13.847 15.856 1.00 93.44 293 ASN A N 1
ATOM 2408 C CA . ASN A 1 293 ? 12.154 13.667 14.398 1.00 93.44 293 ASN A CA 1
ATOM 2409 C C . ASN A 1 293 ? 11.336 12.439 13.941 1.00 93.44 293 ASN A C 1
ATOM 2411 O O . ASN A 1 293 ? 11.690 11.784 12.963 1.00 93.44 293 ASN A O 1
ATOM 2415 N N . PHE A 1 294 ? 10.232 12.129 14.627 1.00 94.56 294 PHE A N 1
ATOM 2416 C CA . PHE A 1 294 ? 9.310 11.068 14.199 1.00 94.56 294 PHE A CA 1
ATOM 2417 C C . PHE A 1 294 ? 8.329 11.541 13.121 1.00 94.56 294 PHE A C 1
ATOM 2419 O O . PHE A 1 294 ? 7.834 10.732 12.339 1.00 94.56 294 PHE A O 1
ATOM 2426 N N . ALA A 1 295 ? 8.047 12.845 13.063 1.00 93.31 295 ALA A N 1
ATOM 2427 C CA . ALA A 1 295 ? 7.174 13.421 12.048 1.00 93.31 295 ALA A CA 1
ATOM 2428 C C . ALA A 1 295 ? 7.895 13.576 10.697 1.00 93.31 295 ALA A C 1
ATOM 2430 O O . ALA A 1 295 ? 9.033 14.050 10.629 1.00 93.31 295 ALA A O 1
ATOM 2431 N N . VAL A 1 296 ? 7.208 13.217 9.609 1.00 91.06 296 VAL A N 1
ATOM 2432 C CA . VAL A 1 296 ? 7.700 13.427 8.240 1.00 91.06 296 VAL A CA 1
ATOM 2433 C C . VAL A 1 296 ? 7.740 14.929 7.942 1.00 91.06 296 VAL A C 1
ATOM 2435 O O . VAL A 1 296 ? 6.854 15.671 8.365 1.00 91.06 296 VAL A O 1
ATOM 2438 N N . LYS A 1 297 ? 8.780 15.386 7.237 1.00 89.81 297 LYS A N 1
ATOM 2439 C CA . LYS A 1 297 ? 8.989 16.794 6.868 1.00 89.81 297 LYS A CA 1
ATOM 2440 C C . LYS A 1 297 ? 8.953 16.967 5.349 1.00 89.81 297 LYS A C 1
ATOM 2442 O O . LYS A 1 297 ? 9.475 16.118 4.627 1.00 89.81 297 LYS A O 1
ATOM 2447 N N . ASN A 1 298 ? 8.354 18.056 4.872 1.00 87.12 298 ASN A N 1
ATOM 2448 C CA . ASN A 1 298 ? 8.449 18.478 3.472 1.00 87.12 298 ASN A CA 1
ATOM 2449 C C . ASN A 1 298 ? 9.816 19.135 3.178 1.00 87.12 298 ASN A C 1
ATOM 2451 O O . ASN A 1 298 ? 10.666 19.263 4.063 1.00 87.12 298 ASN A O 1
ATOM 2455 N N . SER A 1 299 ? 10.032 19.575 1.934 1.00 84.38 299 SER A N 1
ATOM 2456 C CA . SER A 1 299 ? 11.285 20.229 1.514 1.00 84.38 299 SER A CA 1
ATOM 2457 C C . SER A 1 299 ? 11.592 21.545 2.250 1.00 84.38 299 SER A C 1
ATOM 2459 O O . SER A 1 299 ? 12.742 21.972 2.297 1.00 84.38 299 SER A O 1
ATOM 2461 N N . GLN A 1 300 ? 10.574 22.170 2.847 1.00 88.88 300 GLN A N 1
ATOM 2462 C CA . GLN A 1 300 ? 10.653 23.390 3.649 1.00 88.88 300 GLN A CA 1
ATOM 2463 C C . GLN A 1 300 ? 10.902 23.094 5.139 1.00 88.88 300 GLN A C 1
ATOM 2465 O O . GLN A 1 300 ? 11.101 24.018 5.924 1.00 88.88 300 GLN A O 1
ATOM 2470 N N . GLY A 1 301 ? 10.917 21.818 5.540 1.00 88.69 301 GLY A N 1
ATOM 2471 C CA . GLY A 1 301 ? 11.098 21.389 6.927 1.00 88.69 301 GLY A CA 1
ATOM 2472 C C . GLY A 1 301 ? 9.813 21.358 7.762 1.00 88.69 301 GLY A C 1
ATOM 2473 O O . GLY A 1 301 ? 9.891 21.146 8.971 1.00 88.69 301 GLY A O 1
ATOM 2474 N N . GLU A 1 302 ? 8.644 21.543 7.149 1.00 89.88 302 GLU A N 1
ATOM 2475 C CA . GLU A 1 302 ? 7.341 21.552 7.819 1.00 89.88 302 GLU A CA 1
ATOM 2476 C C . GLU A 1 302 ? 6.765 20.132 7.923 1.00 89.88 302 GLU A C 1
ATOM 2478 O O . GLU A 1 302 ? 6.913 19.327 7.002 1.00 89.88 302 GLU A O 1
ATOM 2483 N N . SER A 1 303 ? 6.067 19.835 9.023 1.00 91.38 303 SER A N 1
ATOM 2484 C CA . SER A 1 303 ? 5.439 18.522 9.274 1.00 91.38 303 SER A CA 1
ATOM 2485 C C . SER A 1 303 ? 3.915 18.567 9.385 1.00 91.38 303 SER A C 1
ATOM 2487 O O . SER A 1 303 ? 3.288 17.558 9.702 1.00 91.38 303 SER A O 1
ATOM 2489 N N . SER A 1 304 ? 3.301 19.727 9.159 1.00 88.19 304 SER A N 1
ATOM 2490 C CA . SER A 1 304 ? 1.853 19.889 9.246 1.00 88.19 304 SER A CA 1
ATOM 2491 C C . SER A 1 304 ? 1.173 19.443 7.951 1.00 88.19 304 SER A C 1
ATOM 2493 O O . SER A 1 304 ? 1.602 19.771 6.846 1.00 88.19 304 SER A O 1
ATOM 2495 N N . ILE A 1 305 ? 0.071 18.710 8.091 1.00 85.94 305 ILE A N 1
ATOM 2496 C CA . ILE A 1 305 ? -0.810 18.338 6.982 1.00 85.94 305 ILE A CA 1
ATOM 2497 C C . ILE A 1 305 ? -2.259 18.637 7.355 1.00 85.94 305 ILE A C 1
ATOM 2499 O O . ILE A 1 305 ? -2.621 18.642 8.532 1.00 85.94 305 ILE A O 1
ATOM 2503 N N . LYS A 1 306 ? -3.105 18.846 6.345 1.00 83.38 306 LYS A N 1
ATOM 2504 C CA . LYS A 1 306 ? -4.561 18.827 6.507 1.00 83.38 306 LYS A CA 1
ATOM 2505 C C . LYS A 1 306 ? -5.088 17.484 6.016 1.00 83.38 306 LYS A C 1
ATOM 2507 O O . LYS A 1 306 ? -4.705 17.037 4.939 1.00 83.38 306 LYS A O 1
ATOM 2512 N N . TRP A 1 307 ? -5.958 16.856 6.800 1.00 75.12 307 TRP A N 1
ATOM 2513 C CA . TRP A 1 307 ? -6.505 15.536 6.494 1.00 75.12 307 TRP A CA 1
ATOM 2514 C C . TRP A 1 307 ? -7.998 15.625 6.130 1.00 75.12 307 TRP A C 1
ATOM 2516 O O . TRP A 1 307 ? -8.319 16.041 5.019 1.00 75.12 307 TRP A O 1
ATOM 2526 N N . TRP A 1 308 ? -8.920 15.279 7.034 1.00 66.69 308 TRP A N 1
ATOM 2527 C CA . TRP A 1 308 ? -10.372 15.264 6.761 1.00 66.69 308 TRP A CA 1
ATOM 2528 C C . TRP A 1 308 ? -11.218 16.108 7.721 1.00 66.69 308 TRP A C 1
ATOM 2530 O O . TRP A 1 308 ? -12.442 16.114 7.610 1.00 66.69 308 TRP A O 1
ATOM 2540 N N . ARG A 1 309 ? -10.573 16.795 8.665 1.00 52.03 309 ARG A N 1
ATOM 2541 C CA . ARG A 1 309 ? -11.185 17.701 9.640 1.00 52.03 309 ARG A CA 1
ATOM 2542 C C . ARG A 1 309 ? -10.451 19.032 9.610 1.00 52.03 309 ARG A C 1
ATOM 2544 O O . ARG A 1 309 ? -9.207 19.001 9.469 1.00 52.03 309 ARG A O 1
#

Sequence (309 aa):
GHSTLMRLYYTNGSMPIRGGSHVKCAPYTSCIVTNHINHTVIHVDPEREYITMTRKFPAVMNQIKIRDCFELKYDTQWMGGPATRHQVWPIKKSYFNGNAYVPSGENSMHTTERYWLTSRGMYIYVNSTAPMFIDQNNSKEKYLCFIIDKKEPYMHTGDLEVSYEIGFLNNSRLAHEFFVSRHRNKPKTLPDEQVIKYPIWSTWAKYKENINADIITNYADEILKNGFNKSYLEIDDNWERCYGSGEFETTKFNNVTNFINQLKSKGFKISLWIHPFINNGCEPAHMNALLNNFAVKNSQGESSIKWWR

pLDDT: mean 88.71, std 12.18, range [30.5, 98.25]

Secondary structure (DSSP, 8-state):
----S--EEEE--S---SSPEEEEEETTEEEEEETTEEEEEEEE-TTSSEEEEEEEE-TT----EEEEEEE--TTS-EEEEEEETT--SSGGG--EEEEESS-BTTTTEEEEEEEEEETTSEEEEE-TTS-EEEEESSSSTTEEEEEEE--TT----S-EEEEEEEEE-SSHHHHHHHHHHHH-PPPSSPPPHHHHHS--EESHHHHTT---HHHHHHHHHHHHHTTPPP-EEEE-SS-BSSTT--SB-TTT-TTHHHHHHHHHHTT-EEEE---S---TT-TTHHHHHHHTT-S---TTS--------

InterPro domains:
  IPR000322 Glycoside hydrolase family 31, TIM barrel domain [PF01055] (202-308)
  IPR013785 Aldolase-type TIM barrel [G3DSA:3.20.20.70] (176-309)
  IPR017853 Glycoside hydrolase superfamily [SSF51445] (198-308)
  IPR050985 Alpha-glycosidase and related enzymes [PTHR43053] (59-309)

Radius of gyration: 25.44 Å; chains: 1; bounding box: 61×43×70 Å

Foldseek 3Di:
DDPPQKDKDKDDDPDPLPPFDWDDPDVQWIFGDDPNDRQWIWHDDPVAQKIKIKGKDFLVCPWDKIKIKIFQDPPKFKDDAFDAPDQDPSNLPDFFDFAFQDCDPVRRGNGGAQKMFIQQLKIKHKDPLFRWTWGHCPPPHRMIMIIGTCDPPRPDGGMDMIMMMIGGDRGRVVSVVVCCVPPHDDDPDDDDCLPVPFDAAEPCVPQNQNAALVNLLVVLVVCVVVVGDAEEHEDEPNQAPFAQLPHGDCVRYVDVPVSCVSSVVSPHDYHYDHDDDGDVPSPPRNVVCVVVVVADADPVRDRDDDDDD